Protein AF-A0A800A914-F1 (afdb_monomer)

Foldseek 3Di:
DQPQQDQDPVRDGCVVCVQVVLVVVLVVQQVVQCVVPVPDGADAGAGHDVVCLVRDDYEQPAFDQALVSLLVSLLSVQVVLVSLRAAYAYAQRGADDDRHALLSSLLSLLVRLLGLHHHHYYPDDRQQPVNPPVSNVLSVVSNQVSQFQVLVSLLSVVCCVVPSRHQWHQPCVQCVVDPVSVPDRQWTDRPNWKIWGGQSDPQQKDKDADAAAWKAFPPPRDIDGDRDIDIDRDDSSDTGMITGPPDKRWTWHGDPDQPDADPPDDDDDDPPDPDPPDDDDDDDDDDDLVVDPSSVPSDPSVRTDIDIPPSDPDDDD

Nearest PDB structures (foldseek):
  8t7z-assembly1_D  TM=9.769E-01  e=1.376E-26  Klebsiella aerogenes KCTC 2190
  8t7z-assembly1_B  TM=9.777E-01  e=1.960E-26  Klebsiella aerogenes KCTC 2190
  8t7z-assembly1_E  TM=9.568E-01  e=9.110E-27  Klebsiella aerogenes KCTC 2190
  8t7z-assembly1_F  TM=9.671E-01  e=2.962E-26  Klebsiella aerogenes KCTC 2190
  2f2h-assembly1_B  TM=9.622E-01  e=1.742E-26  Escherichia coli

Secondary structure (DSSP, 8-st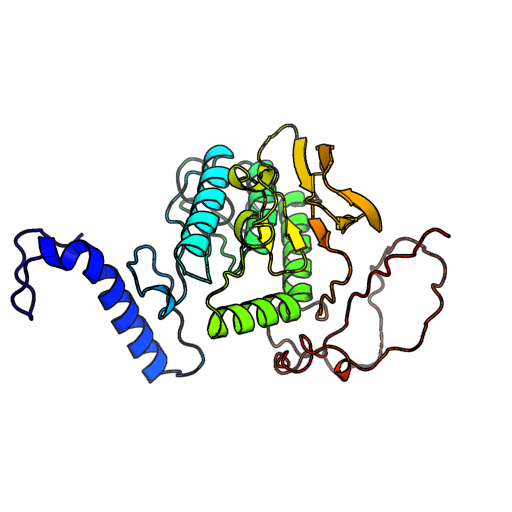ate):
---TT-B-TTS-BHHHHTTTHHHHHHHHHHHHHHHH-TTT----BS---TTGGGS--EE----BSSHHHHHHHHHHHHHHHHTT---EE-BTT-SBSSPPPHHHHHHHHHHHHTSSS-B---SS---GGGG-HHHHHHHHHHHHHHHHTHHHHHHHHHHHHHH---SEE-HHHH-TT-SGGGG--S-EEETTTEEE-----TT-EEEEEEEEEEEEETTT--EEEEEEEEEEE--TT---EEEETT--EEEPPP-SSTT-PPP-------S-----------------GGG-TTTTT-PPPTT-PPEEE----PPP-

Sequence (317 aa):
SLPQDAVLFNGRSGKEMHNIYPLLYNKTVFEACQEFDADNAVVWGRSGYAGSQRYPLNWSGDPHSTPQDMACVLRGGLSYGLSGVPFWSHDIGGFHGDRPSPWLYIRWAQFGLLSSHSRAHGCQPREPWEYGREAEEIFKKFTRLRYRLLPYLWTCAKEACTTGLPVLRAMVLEFQHDPVVRNIDLQYMLGPALLIAPVFDESNRVQVYLPQGQWLDFWTDELLIGPVWVEQKVPLDRLPIYIRQNSVIPTGPEMNFVGETALAGPGKRSPLDPGPRGRPGVSGPVRSLDDYSFCRHAPAIPGVAPTVILKRFRKGG

Mean predicted aligned error: 8.94 Å

Radius of gyration: 21.3 Å; Cα contacts (8 Å, |Δi|>4): 537; chains: 1; bounding box: 52×45×68 Å

Solvent-accessible surface area (backbone atoms only — not comparable to full-atom values): 18111 Å² total; per-residue (Å²): 135,65,56,54,84,40,72,46,97,85,71,44,39,18,61,79,36,48,59,52,45,39,32,51,51,45,45,53,54,28,53,57,37,28,75,78,38,71,89,73,50,65,45,80,37,68,60,60,37,96,72,34,58,80,45,46,31,35,39,71,60,80,39,44,37,43,53,68,39,53,49,49,47,46,41,48,48,32,52,40,18,76,70,52,27,33,55,43,29,45,41,26,31,25,27,36,81,65,77,43,51,46,68,50,32,42,40,32,37,58,43,26,46,66,42,71,39,65,47,60,42,46,82,48,94,45,59,50,71,79,46,38,72,68,30,29,52,44,48,49,53,42,47,42,50,36,46,18,33,41,55,36,54,50,42,30,49,53,47,18,76,75,71,41,47,27,28,46,28,38,38,41,78,82,38,72,88,44,78,73,34,73,79,47,56,67,43,32,24,48,40,95,38,34,41,40,37,62,59,63,42,94,88,31,43,43,77,45,79,40,63,76,47,47,32,29,36,70,87,76,67,47,80,42,71,32,68,41,80,48,75,48,76,51,58,90,86,58,69,60,38,32,36,39,66,94,50,80,45,39,21,40,65,84,59,95,52,93,71,64,65,76,75,93,66,82,92,70,82,72,93,85,72,87,69,80,95,69,78,90,74,81,85,69,86,82,72,65,65,77,82,36,82,80,52,70,69,54,74,68,57,78,82,50,75,75,44,69,55,73,80,75,84,72,75,84,128

pLDDT: mean 85.47, std 23.1, range [25.0, 98.88]

Structure (mmCIF, N/CA/C/O backbone):
data_AF-A0A800A914-F1
#
_entry.id   AF-A0A800A914-F1
#
loop_
_atom_site.group_PDB
_atom_site.id
_atom_site.type_symbol
_atom_site.label_atom_id
_atom_site.label_alt_id
_atom_site.label_comp_id
_atom_site.label_asym_id
_atom_site.label_entity_id
_atom_site.label_seq_id
_atom_site.pdbx_PDB_ins_code
_atom_site.Cartn_x
_atom_site.Cartn_y
_atom_site.Cartn_z
_atom_site.occupancy
_atom_site.B_iso_or_equiv
_atom_site.auth_seq_id
_atom_site.auth_comp_id
_atom_site.auth_asym_id
_atom_site.auth_atom_id
_atom_site.pdbx_PDB_model_num
ATOM 1 N N . SER A 1 1 ? 16.907 5.487 -19.420 1.00 69.88 1 SER A N 1
ATOM 2 C CA . SER A 1 1 ? 15.943 5.674 -20.524 1.00 69.88 1 SER A CA 1
ATOM 3 C C . SER A 1 1 ? 16.531 5.059 -21.781 1.00 69.88 1 SER A C 1
ATOM 5 O O . SER A 1 1 ? 17.748 5.033 -21.906 1.00 69.88 1 SER A O 1
ATOM 7 N N . LEU A 1 2 ? 15.694 4.521 -22.671 1.00 89.44 2 LEU A N 1
ATOM 8 C CA . LEU A 1 2 ? 16.134 3.975 -23.958 1.00 89.44 2 LEU A CA 1
ATOM 9 C C . LEU A 1 2 ? 16.160 5.114 -24.999 1.00 89.44 2 LEU A C 1
ATOM 11 O O . LEU A 1 2 ? 15.105 5.733 -25.182 1.00 89.44 2 LEU A O 1
ATOM 15 N N . PRO A 1 3 ? 17.308 5.439 -25.630 1.00 95.12 3 PRO A N 1
ATOM 16 C CA . PRO A 1 3 ? 17.373 6.459 -26.681 1.00 95.12 3 PRO A CA 1
ATOM 17 C C . PRO A 1 3 ? 16.430 6.112 -27.833 1.00 95.12 3 PRO A C 1
ATOM 19 O O . PRO A 1 3 ? 16.335 4.948 -28.213 1.00 95.12 3 PRO A O 1
ATOM 22 N N . GLN A 1 4 ? 15.700 7.091 -28.369 1.00 94.62 4 GLN A N 1
ATOM 23 C CA . GLN A 1 4 ? 14.625 6.818 -29.335 1.00 94.62 4 GLN A CA 1
ATOM 24 C C . GLN A 1 4 ? 15.142 6.249 -30.665 1.00 94.62 4 GLN A C 1
ATOM 26 O O . GLN A 1 4 ? 14.461 5.436 -31.289 1.00 94.62 4 GLN A O 1
ATOM 31 N N . ASP A 1 5 ? 16.336 6.672 -31.060 1.00 96.06 5 ASP A N 1
ATOM 32 C CA . ASP A 1 5 ? 17.069 6.330 -32.278 1.00 96.06 5 ASP A CA 1
ATOM 33 C C . ASP A 1 5 ? 17.972 5.096 -32.126 1.00 96.06 5 ASP A C 1
ATOM 35 O O . ASP A 1 5 ? 18.583 4.658 -33.100 1.00 96.06 5 ASP A O 1
ATOM 39 N N . ALA A 1 6 ? 18.035 4.495 -30.932 1.00 95.75 6 ALA A N 1
ATOM 40 C CA . ALA A 1 6 ? 18.750 3.241 -30.738 1.00 95.75 6 ALA A CA 1
ATOM 41 C C . ALA A 1 6 ? 18.143 2.137 -31.614 1.00 95.75 6 ALA A C 1
ATOM 43 O O . ALA A 1 6 ? 16.922 2.008 -31.696 1.00 95.75 6 ALA A O 1
ATOM 44 N N . VAL A 1 7 ? 18.990 1.298 -32.207 1.00 96.50 7 VAL A N 1
ATOM 45 C CA . VAL A 1 7 ? 18.572 0.077 -32.907 1.00 96.50 7 VAL A CA 1
ATOM 46 C C . VAL A 1 7 ? 18.922 -1.108 -32.016 1.00 96.50 7 VAL A C 1
ATOM 48 O O . VAL A 1 7 ? 20.091 -1.340 -31.711 1.00 96.50 7 VAL A O 1
ATOM 51 N N . LEU A 1 8 ? 17.903 -1.826 -31.542 1.00 95.50 8 LEU A N 1
ATOM 52 C CA . LEU A 1 8 ? 18.082 -2.980 -30.663 1.00 95.50 8 LEU A CA 1
ATOM 53 C C . LEU A 1 8 ? 18.425 -4.228 -31.488 1.00 95.50 8 LEU A C 1
ATOM 55 O O . LEU A 1 8 ? 18.248 -4.256 -32.703 1.00 95.50 8 LEU A O 1
ATOM 59 N N . PHE A 1 9 ? 18.874 -5.295 -30.821 1.00 96.00 9 PHE A N 1
ATOM 60 C CA . PHE A 1 9 ? 19.280 -6.551 -31.469 1.00 96.00 9 PHE A CA 1
ATOM 61 C C . PHE A 1 9 ? 18.214 -7.148 -32.410 1.00 96.00 9 PHE A C 1
ATOM 63 O O . PHE A 1 9 ? 18.543 -7.756 -33.421 1.00 96.00 9 PHE A O 1
ATOM 70 N N . ASN A 1 10 ? 16.929 -6.946 -32.113 1.00 95.31 10 ASN A N 1
ATOM 71 C CA . ASN A 1 10 ? 15.811 -7.397 -32.947 1.00 95.31 10 ASN A CA 1
ATOM 72 C C . ASN A 1 10 ? 15.479 -6.452 -34.122 1.00 95.31 10 ASN A C 1
ATOM 74 O O . ASN A 1 10 ? 14.425 -6.600 -34.736 1.00 95.31 10 ASN A O 1
ATOM 78 N N . GLY A 1 11 ? 16.321 -5.451 -34.393 1.00 96.88 11 GLY A N 1
ATOM 79 C CA . GLY A 1 11 ? 16.142 -4.466 -35.461 1.00 96.88 11 GLY A CA 1
ATOM 80 C C . GLY A 1 11 ? 15.117 -3.370 -35.160 1.00 96.88 11 GLY A C 1
ATOM 81 O O . GLY A 1 11 ? 14.918 -2.491 -35.994 1.00 96.88 11 GLY A O 1
ATOM 82 N N . ARG A 1 12 ? 14.463 -3.392 -33.990 1.00 96.81 12 ARG A N 1
ATOM 83 C CA . ARG A 1 12 ? 13.462 -2.384 -33.611 1.00 96.81 12 ARG A CA 1
ATOM 84 C C . ARG A 1 12 ? 14.109 -1.145 -33.012 1.00 96.81 12 ARG A C 1
ATOM 86 O O . ARG A 1 12 ? 15.146 -1.224 -32.350 1.00 96.81 12 ARG A O 1
ATOM 93 N N . SER A 1 13 ? 13.452 -0.007 -33.207 1.00 97.00 13 SER A N 1
ATOM 94 C CA . SER A 1 13 ? 13.897 1.269 -32.653 1.00 97.00 13 SER A CA 1
ATOM 95 C C . SER A 1 13 ? 13.677 1.344 -31.139 1.00 97.00 13 SER A C 1
ATOM 97 O O . SER A 1 13 ? 12.774 0.713 -30.575 1.00 97.00 13 SER A O 1
ATOM 99 N N . GLY A 1 14 ? 14.448 2.190 -30.461 1.00 96.31 14 GLY A N 1
ATOM 100 C CA . GLY A 1 14 ? 14.238 2.474 -29.048 1.00 96.31 14 GLY A CA 1
ATOM 101 C C . GLY A 1 14 ? 12.888 3.136 -28.773 1.00 96.31 14 GLY A C 1
ATOM 102 O O . GLY A 1 14 ? 12.302 2.898 -27.720 1.00 96.31 14 GLY A O 1
ATOM 103 N N . LYS A 1 15 ? 12.326 3.882 -29.735 1.00 96.19 15 LYS A N 1
ATOM 104 C CA . LYS A 1 15 ? 10.959 4.420 -29.644 1.00 96.19 15 LYS A CA 1
ATOM 105 C C . LYS A 1 15 ? 9.903 3.314 -29.551 1.00 96.19 15 LYS A C 1
ATOM 107 O O . LYS A 1 15 ? 9.020 3.389 -28.702 1.00 96.19 15 LYS A O 1
ATOM 112 N N . GLU A 1 16 ? 9.996 2.285 -30.390 1.00 95.44 16 GLU A N 1
ATOM 113 C CA . GLU A 1 16 ? 9.073 1.140 -30.364 1.00 95.44 16 GLU A CA 1
ATOM 114 C C . GLU A 1 16 ? 9.234 0.287 -29.106 1.00 95.44 16 GLU A C 1
ATOM 116 O O . GLU A 1 16 ? 8.262 -0.256 -28.580 1.00 95.44 16 GLU A O 1
ATOM 121 N N . MET A 1 17 ? 10.472 0.157 -28.634 1.00 96.75 17 MET A N 1
ATOM 122 C CA . MET A 1 17 ? 10.810 -0.714 -27.516 1.00 96.75 17 MET A CA 1
ATOM 123 C C . MET A 1 17 ? 10.747 -0.002 -26.163 1.00 96.75 17 MET A C 1
ATOM 125 O O . MET A 1 17 ? 10.858 -0.678 -25.147 1.00 96.75 17 MET A O 1
ATOM 129 N N . HIS A 1 18 ? 10.518 1.316 -26.120 1.00 96.00 18 HIS A N 1
ATOM 130 C CA . HIS A 1 18 ? 10.607 2.137 -24.906 1.00 96.00 18 HIS A CA 1
ATOM 131 C C . HIS A 1 18 ? 9.838 1.543 -23.719 1.00 96.00 18 H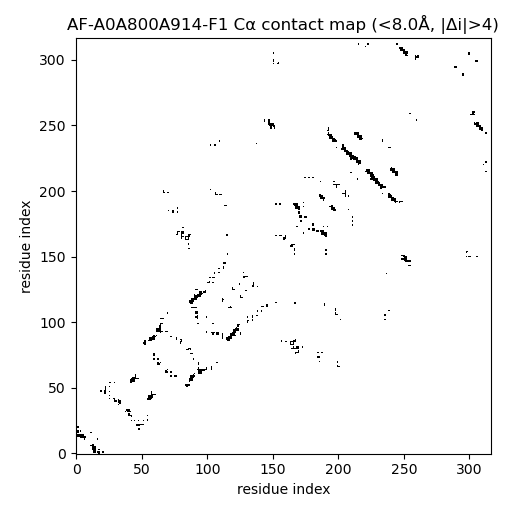IS A C 1
ATOM 133 O O . HIS A 1 18 ? 10.415 1.317 -22.658 1.00 96.00 18 HIS A O 1
ATOM 139 N N . ASN A 1 19 ? 8.554 1.231 -23.920 1.00 95.12 19 ASN A N 1
ATOM 140 C CA . ASN A 1 19 ? 7.699 0.674 -22.871 1.00 95.12 19 ASN A CA 1
ATOM 141 C C . ASN A 1 19 ? 7.882 -0.839 -22.683 1.00 95.12 19 ASN A C 1
ATOM 143 O O . ASN A 1 19 ? 7.612 -1.352 -21.606 1.00 95.12 19 ASN A O 1
ATOM 147 N N . ILE A 1 20 ? 8.370 -1.566 -23.692 1.00 95.50 20 ILE A N 1
ATOM 148 C CA . ILE A 1 20 ? 8.619 -3.015 -23.597 1.00 95.50 20 ILE A CA 1
ATOM 149 C C . ILE A 1 20 ? 9.935 -3.298 -22.859 1.00 95.50 20 ILE A C 1
ATOM 151 O O . ILE A 1 20 ? 10.073 -4.317 -22.185 1.00 95.50 20 ILE A O 1
ATOM 155 N N . TYR A 1 21 ? 10.903 -2.390 -22.951 1.00 96.00 21 TYR A N 1
ATOM 156 C CA . TYR A 1 21 ? 12.218 -2.516 -22.338 1.00 96.00 21 TYR A CA 1
ATOM 157 C C . TYR A 1 21 ? 12.176 -2.857 -20.839 1.00 96.00 21 TYR A C 1
ATOM 159 O O . TYR A 1 21 ? 12.817 -3.837 -20.460 1.00 96.00 21 TYR A O 1
ATOM 167 N N . PRO A 1 22 ? 11.422 -2.148 -19.970 1.00 95.62 22 PRO A N 1
ATOM 168 C CA . PRO A 1 22 ? 11.354 -2.507 -18.554 1.00 95.62 22 PRO A CA 1
ATOM 169 C C . PRO A 1 22 ? 10.764 -3.902 -18.312 1.00 95.62 22 PRO A C 1
ATOM 171 O O . PRO A 1 22 ? 11.185 -4.577 -17.376 1.00 95.62 22 PRO A O 1
ATOM 174 N N . LEU A 1 23 ? 9.830 -4.373 -19.145 1.00 96.19 23 LEU A N 1
ATOM 175 C CA . LEU A 1 23 ? 9.315 -5.740 -19.046 1.00 96.19 23 LEU A CA 1
ATOM 176 C C . LEU A 1 23 ? 10.411 -6.767 -19.347 1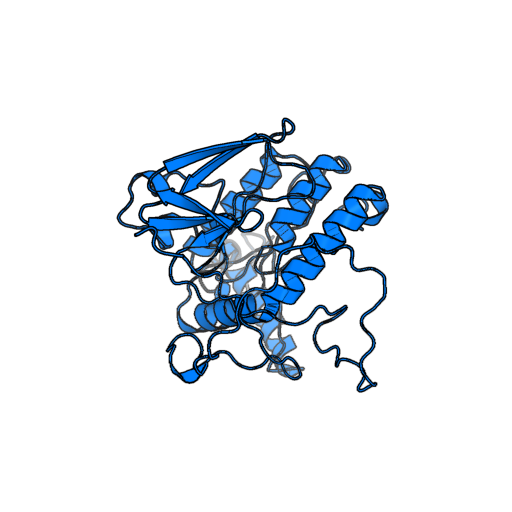.00 96.19 23 LEU A C 1
ATOM 178 O O . LEU A 1 23 ? 10.577 -7.713 -18.583 1.00 96.19 23 LEU A O 1
ATOM 182 N N . LEU A 1 24 ? 11.160 -6.569 -20.436 1.00 96.75 24 LEU A N 1
ATOM 183 C CA . LEU A 1 24 ? 12.253 -7.466 -20.818 1.00 96.75 24 LEU A CA 1
ATOM 184 C C . LEU A 1 24 ? 13.379 -7.452 -19.786 1.00 96.75 24 LEU A C 1
ATOM 186 O O . LEU A 1 24 ? 13.880 -8.508 -19.427 1.00 96.75 24 LEU A O 1
ATOM 190 N N . TYR A 1 25 ? 13.721 -6.277 -19.261 1.00 96.38 25 TYR A N 1
ATOM 191 C CA . TYR A 1 25 ? 14.708 -6.139 -18.198 1.00 96.38 25 TYR A CA 1
ATOM 192 C C . TYR A 1 25 ? 14.313 -6.933 -16.947 1.00 96.38 25 TYR A C 1
ATOM 194 O O . TYR A 1 25 ? 15.090 -7.764 -16.482 1.00 96.38 25 TYR A O 1
ATOM 202 N N . ASN A 1 26 ? 13.091 -6.735 -16.434 1.00 97.19 26 ASN A N 1
ATOM 203 C CA . ASN A 1 26 ? 12.624 -7.475 -15.259 1.00 97.19 26 ASN A CA 1
ATOM 204 C C . ASN A 1 26 ? 12.522 -8.981 -15.539 1.00 97.19 26 ASN A C 1
ATOM 206 O O . ASN A 1 26 ? 12.891 -9.763 -14.673 1.00 97.19 26 ASN A O 1
ATOM 210 N N . LYS A 1 27 ? 12.090 -9.388 -16.742 1.00 97.38 27 LYS A N 1
ATOM 211 C CA . LYS A 1 27 ? 12.083 -10.796 -17.169 1.00 97.38 27 LYS A CA 1
ATOM 212 C C . LYS A 1 27 ? 13.480 -11.405 -17.087 1.00 97.38 27 LYS A C 1
ATOM 214 O O . LYS A 1 27 ? 13.640 -12.436 -16.454 1.00 97.38 27 LYS A O 1
ATOM 219 N N . THR A 1 28 ? 14.483 -10.762 -17.687 1.00 97.12 28 THR A N 1
ATOM 220 C CA . THR A 1 28 ? 15.864 -11.263 -17.695 1.00 97.12 28 THR A CA 1
ATOM 221 C C . THR A 1 28 ? 16.425 -11.409 -16.285 1.00 97.12 28 THR A C 1
ATOM 223 O O . THR A 1 28 ? 17.012 -12.440 -15.975 1.00 97.12 28 THR A O 1
ATOM 226 N N . VAL A 1 29 ? 16.230 -10.410 -15.418 1.00 96.88 29 VAL A N 1
ATOM 227 C CA . VAL A 1 29 ? 16.714 -10.487 -14.030 1.00 96.88 29 VAL A CA 1
ATOM 228 C C . VAL A 1 29 ? 15.968 -11.573 -13.252 1.00 96.88 29 VAL A C 1
ATOM 230 O O . VAL A 1 29 ? 16.597 -12.355 -12.550 1.00 96.88 29 VAL A O 1
ATOM 233 N N . PHE A 1 30 ? 14.645 -11.654 -13.402 1.00 97.19 30 PHE A N 1
ATOM 234 C CA . PHE A 1 30 ? 13.830 -12.655 -12.720 1.00 97.19 30 PHE A CA 1
ATOM 235 C C . PHE A 1 30 ? 14.202 -14.082 -13.140 1.00 97.19 30 PHE A C 1
ATOM 237 O O . PHE A 1 30 ? 14.402 -14.930 -12.279 1.00 97.19 30 PHE A O 1
ATOM 244 N N . GLU A 1 31 ? 14.351 -14.341 -14.442 1.00 97.12 31 GLU A N 1
ATOM 245 C CA . GLU A 1 31 ? 14.753 -15.652 -14.970 1.00 97.12 31 GLU A CA 1
ATOM 246 C C . GLU A 1 31 ? 16.164 -16.036 -14.497 1.00 97.12 31 GLU A C 1
ATOM 248 O O . GLU A 1 31 ? 16.367 -17.164 -14.063 1.00 97.12 31 GLU A O 1
ATOM 253 N N . ALA A 1 32 ? 17.108 -15.088 -14.454 1.00 96.50 32 ALA A N 1
ATOM 254 C CA . ALA A 1 32 ? 18.434 -15.328 -13.880 1.00 96.50 32 ALA A CA 1
ATOM 255 C C . ALA A 1 32 ? 18.378 -15.664 -12.375 1.00 96.50 32 ALA A C 1
ATOM 257 O O . ALA A 1 32 ? 19.126 -16.517 -11.902 1.00 96.50 32 ALA A O 1
ATOM 258 N N . CYS A 1 33 ? 17.480 -15.033 -11.610 1.00 96.06 33 CYS A N 1
ATOM 259 C CA . CYS A 1 33 ? 17.229 -15.424 -10.221 1.00 96.06 33 CYS A CA 1
ATOM 260 C C . CYS A 1 33 ? 16.626 -16.834 -10.124 1.00 96.06 33 CYS A C 1
ATOM 262 O O . CYS A 1 33 ? 17.032 -17.591 -9.247 1.00 96.06 33 CYS A O 1
ATOM 264 N N . GLN A 1 34 ? 15.711 -17.207 -11.027 1.00 95.69 34 GLN A N 1
ATOM 265 C CA . GLN A 1 34 ? 15.112 -18.548 -11.059 1.00 95.69 34 GLN A CA 1
ATOM 266 C C . GLN A 1 34 ? 16.115 -19.649 -11.412 1.00 95.69 34 GLN A C 1
ATOM 268 O O . GLN A 1 34 ? 15.980 -20.768 -10.926 1.00 95.69 34 GLN A O 1
ATOM 273 N N . GLU A 1 35 ? 17.124 -19.355 -12.233 1.00 96.38 35 GLU A N 1
ATOM 274 C CA . GLU A 1 35 ? 18.208 -20.303 -12.517 1.00 96.38 35 GLU A CA 1
ATOM 275 C C . GLU A 1 35 ? 19.024 -20.647 -11.258 1.00 96.38 35 GLU A C 1
ATOM 277 O O . GLU A 1 35 ? 19.539 -21.759 -11.148 1.00 96.38 35 GLU A O 1
ATOM 282 N N . PHE A 1 36 ? 19.125 -19.717 -10.301 1.00 94.69 36 PHE A N 1
ATOM 283 C CA . PHE A 1 36 ? 19.796 -19.939 -9.019 1.00 94.69 36 PHE A CA 1
ATOM 284 C C . PHE A 1 36 ? 18.866 -20.554 -7.961 1.00 94.69 36 PHE A C 1
ATOM 286 O O . PHE A 1 36 ? 19.255 -21.497 -7.273 1.00 94.69 36 PHE A O 1
ATOM 293 N N . ASP A 1 37 ? 17.646 -20.029 -7.832 1.00 93.88 37 ASP A N 1
ATOM 294 C CA . ASP A 1 37 ? 16.613 -20.512 -6.915 1.00 93.88 37 ASP A CA 1
ATOM 295 C C . ASP A 1 37 ? 15.228 -20.383 -7.570 1.00 93.88 37 ASP A C 1
ATOM 297 O O . ASP A 1 37 ? 14.611 -19.312 -7.596 1.00 93.88 37 ASP A O 1
ATOM 301 N N . ALA A 1 38 ? 14.751 -21.502 -8.122 1.00 88.62 38 ALA A N 1
ATOM 302 C CA . ALA A 1 38 ? 13.545 -21.559 -8.944 1.00 88.62 38 ALA A CA 1
ATOM 303 C C . ALA A 1 38 ? 12.274 -21.101 -8.211 1.00 88.62 38 ALA A C 1
ATOM 305 O O . ALA A 1 38 ? 11.369 -20.552 -8.848 1.00 88.62 38 ALA A O 1
ATOM 306 N N . ASP A 1 39 ? 12.219 -21.298 -6.890 1.00 87.44 39 ASP A N 1
ATOM 307 C CA . ASP A 1 39 ? 11.016 -21.085 -6.083 1.00 87.44 39 ASP A CA 1
ATOM 308 C C . ASP A 1 39 ? 10.992 -19.718 -5.380 1.00 87.44 39 ASP A C 1
ATOM 310 O O . ASP A 1 39 ? 9.923 -19.269 -4.960 1.00 87.44 39 ASP A O 1
ATOM 314 N N . ASN A 1 40 ? 12.139 -19.034 -5.266 1.00 87.31 40 ASN A N 1
ATOM 315 C CA . ASN A 1 40 ? 12.271 -17.803 -4.472 1.00 87.31 40 ASN A CA 1
ATOM 316 C C . ASN A 1 40 ? 12.707 -16.569 -5.277 1.00 87.31 40 ASN A C 1
ATOM 318 O O . ASN A 1 40 ? 13.090 -15.548 -4.698 1.00 87.31 40 ASN A O 1
ATOM 322 N N . ALA A 1 41 ? 12.638 -16.627 -6.608 1.00 93.69 41 ALA A N 1
ATOM 323 C CA . ALA A 1 41 ? 12.958 -15.481 -7.448 1.00 93.69 41 ALA A CA 1
ATOM 324 C C . ALA A 1 41 ? 12.021 -14.294 -7.179 1.00 93.69 41 ALA A C 1
ATOM 326 O O . ALA A 1 41 ? 10.793 -14.412 -7.173 1.00 93.69 41 ALA A O 1
ATOM 327 N N . VAL A 1 42 ? 12.618 -13.118 -6.998 1.00 93.69 42 VAL A N 1
ATOM 328 C CA . VAL A 1 42 ? 11.904 -11.855 -6.828 1.00 93.69 42 VAL A CA 1
ATOM 329 C C . VAL A 1 42 ? 12.731 -10.726 -7.429 1.00 93.69 42 VAL A C 1
ATOM 331 O O . VAL A 1 42 ? 13.954 -10.690 -7.298 1.00 93.69 42 VAL A O 1
ATOM 334 N N . VAL A 1 43 ? 12.064 -9.779 -8.077 1.00 95.25 43 VAL A N 1
ATOM 335 C CA . VAL A 1 43 ? 12.659 -8.495 -8.473 1.00 95.25 43 VAL A CA 1
ATOM 336 C C . VAL A 1 43 ? 12.058 -7.361 -7.648 1.00 95.25 43 VAL A C 1
ATOM 338 O O . VAL A 1 43 ? 11.094 -7.555 -6.919 1.00 95.25 43 VAL A O 1
ATOM 341 N N . TRP A 1 44 ? 12.609 -6.154 -7.738 1.00 95.06 44 TRP A N 1
ATOM 342 C CA . TRP A 1 44 ? 12.005 -4.963 -7.129 1.00 95.06 44 TRP A CA 1
ATOM 343 C C . TRP A 1 44 ? 11.960 -3.828 -8.159 1.00 95.06 44 TRP A C 1
ATOM 345 O O . TRP A 1 44 ? 12.674 -2.831 -8.074 1.00 95.06 44 TRP A O 1
ATOM 355 N N . GLY A 1 45 ? 11.163 -4.032 -9.208 1.00 94.44 45 GLY A N 1
ATOM 356 C CA . GLY A 1 45 ? 11.140 -3.203 -10.409 1.00 94.44 45 GLY A CA 1
ATOM 357 C C . GLY A 1 45 ? 10.365 -1.894 -10.238 1.00 94.44 45 GLY A C 1
ATOM 358 O O . GLY A 1 45 ? 9.199 -1.887 -9.845 1.00 94.44 45 GLY A O 1
ATOM 359 N N . ARG A 1 46 ? 10.976 -0.766 -10.618 1.00 95.38 46 ARG A N 1
ATOM 360 C CA . ARG A 1 46 ? 10.304 0.551 -10.629 1.00 95.38 46 ARG A CA 1
ATOM 361 C C . ARG A 1 46 ? 9.403 0.765 -11.848 1.00 95.38 46 ARG A C 1
ATOM 363 O O . ARG A 1 46 ? 8.365 1.400 -11.751 1.00 95.38 46 ARG A O 1
ATOM 370 N N . SER A 1 47 ? 9.822 0.272 -13.010 1.00 94.75 47 SER A N 1
ATOM 371 C CA . SER A 1 47 ? 9.113 0.443 -14.283 1.00 94.75 47 SER A CA 1
ATOM 372 C C . SER A 1 47 ? 8.576 -0.900 -14.774 1.00 94.75 47 SER A C 1
ATOM 374 O O . SER A 1 47 ? 9.136 -1.948 -14.442 1.00 94.75 47 SER A O 1
ATOM 376 N N . GLY A 1 48 ? 7.506 -0.872 -15.566 1.00 93.62 48 GLY A N 1
ATOM 377 C CA . GLY A 1 48 ? 6.827 -2.067 -16.055 1.00 93.62 48 GLY A CA 1
ATOM 378 C C . GLY A 1 48 ? 5.966 -1.803 -17.288 1.00 93.62 48 GLY A C 1
ATOM 379 O O . GLY A 1 48 ? 5.860 -0.673 -17.764 1.00 93.62 48 GLY A O 1
ATOM 380 N N . TYR A 1 49 ? 5.361 -2.871 -17.802 1.00 95.88 49 TYR A N 1
ATOM 381 C CA . TYR A 1 49 ? 4.425 -2.869 -18.925 1.00 95.88 49 TYR A CA 1
ATOM 382 C C . TYR A 1 49 ? 3.382 -3.975 -18.741 1.00 95.88 49 TYR A C 1
ATOM 384 O O . TYR A 1 49 ? 3.460 -4.764 -17.798 1.00 95.88 49 TYR A O 1
ATOM 392 N N . ALA A 1 50 ? 2.423 -4.082 -19.661 1.00 95.88 50 ALA A N 1
ATOM 393 C CA . ALA A 1 50 ? 1.513 -5.221 -19.688 1.00 95.88 50 ALA A CA 1
ATOM 394 C C . ALA A 1 50 ? 2.310 -6.542 -19.696 1.00 95.88 50 ALA A C 1
ATOM 396 O O . ALA A 1 50 ? 3.176 -6.756 -20.546 1.00 95.88 50 ALA A O 1
ATOM 397 N N . GLY A 1 51 ? 2.033 -7.419 -18.730 1.00 95.50 51 GLY A N 1
ATOM 398 C CA . GLY A 1 51 ? 2.777 -8.661 -18.518 1.00 95.50 51 GLY A CA 1
ATOM 399 C C . GLY A 1 51 ? 3.814 -8.606 -17.392 1.00 95.50 51 GLY A C 1
ATOM 400 O O . GLY A 1 51 ? 4.380 -9.657 -17.084 1.00 95.50 51 GLY A O 1
ATOM 401 N N . SER A 1 52 ? 4.055 -7.440 -16.774 1.00 95.12 52 SER A N 1
ATOM 402 C CA . SER A 1 52 ? 4.969 -7.282 -15.630 1.00 95.12 52 SER A CA 1
ATOM 403 C C . SER A 1 52 ? 4.531 -8.059 -14.392 1.00 95.12 52 SER A C 1
ATOM 405 O O . SER A 1 52 ? 5.383 -8.447 -13.603 1.00 95.12 52 SER A O 1
ATOM 407 N N . GLN A 1 53 ? 3.243 -8.383 -14.252 1.00 94.94 53 GLN A N 1
ATOM 408 C CA . GLN A 1 53 ? 2.730 -9.198 -13.149 1.00 94.94 53 GLN A CA 1
ATOM 409 C C . GLN A 1 53 ? 3.351 -10.601 -13.058 1.00 94.94 53 GLN A C 1
ATOM 411 O O . GLN A 1 53 ? 3.265 -11.234 -12.013 1.00 94.94 53 GLN A O 1
ATOM 416 N N . ARG A 1 54 ? 3.976 -11.084 -14.142 1.00 94.94 54 ARG A N 1
ATOM 417 C CA . ARG A 1 54 ? 4.702 -12.365 -14.182 1.00 94.94 54 ARG A CA 1
ATOM 418 C C . ARG A 1 54 ? 6.064 -12.310 -13.486 1.00 94.94 54 ARG A C 1
ATOM 420 O O . ARG A 1 54 ? 6.631 -13.359 -13.218 1.00 94.94 54 ARG A O 1
ATOM 427 N N . TYR A 1 55 ? 6.573 -11.108 -13.222 1.00 95.81 55 TYR A N 1
ATOM 428 C CA . TYR A 1 55 ? 7.901 -10.864 -12.660 1.00 95.81 55 TYR A CA 1
ATOM 429 C C . TYR A 1 55 ? 7.772 -9.941 -11.437 1.00 95.81 55 TYR A C 1
ATOM 431 O O . TYR A 1 55 ? 8.187 -8.781 -11.493 1.00 95.81 55 TYR A O 1
ATOM 439 N N . PRO A 1 56 ? 7.116 -10.396 -10.352 1.00 94.38 56 PRO A N 1
ATOM 440 C CA . PRO A 1 56 ? 6.987 -9.600 -9.141 1.00 94.38 56 PRO A CA 1
ATOM 441 C C . PRO A 1 56 ? 8.359 -9.396 -8.491 1.00 94.38 56 PRO A C 1
ATOM 443 O O . PRO A 1 56 ? 9.244 -10.243 -8.575 1.00 94.38 56 PRO A O 1
ATOM 446 N N . LEU A 1 57 ? 8.595 -8.284 -7.814 1.00 94.69 57 LEU A N 1
ATOM 447 C CA . LEU A 1 57 ? 7.676 -7.266 -7.313 1.00 94.69 57 LEU A CA 1
ATOM 448 C C . LEU A 1 57 ? 7.875 -5.906 -8.006 1.00 94.69 57 LEU A C 1
ATOM 450 O O . LEU A 1 57 ? 8.959 -5.598 -8.498 1.00 94.69 57 LEU A O 1
ATOM 454 N N . ASN A 1 58 ? 6.849 -5.047 -7.966 1.00 95.00 58 ASN A N 1
ATOM 455 C CA . ASN A 1 58 ? 6.969 -3.630 -8.312 1.00 95.00 58 ASN A CA 1
ATOM 456 C C . ASN A 1 58 ? 6.762 -2.694 -7.117 1.00 95.00 58 ASN A C 1
ATOM 458 O O . ASN A 1 58 ? 6.130 -3.031 -6.110 1.00 95.00 58 ASN A O 1
ATOM 462 N N . TRP A 1 59 ? 7.284 -1.482 -7.266 1.00 96.56 59 TRP A N 1
ATOM 463 C CA . TRP A 1 59 ? 7.292 -0.457 -6.233 1.00 96.56 59 TRP A CA 1
ATOM 464 C C . TRP A 1 59 ? 6.846 0.909 -6.760 1.00 96.56 59 TRP A C 1
ATOM 466 O O . TRP A 1 59 ? 7.010 1.198 -7.942 1.00 96.56 59 TRP A O 1
ATOM 476 N N . SER A 1 60 ? 6.298 1.742 -5.873 1.00 96.31 60 SER A N 1
ATOM 477 C CA . SER A 1 60 ? 5.641 3.021 -6.172 1.00 96.31 60 SER A CA 1
ATOM 478 C C . SER A 1 60 ? 6.482 4.098 -6.866 1.00 96.31 60 SER A C 1
ATOM 480 O O . SER A 1 60 ? 5.912 5.101 -7.287 1.00 96.31 60 SER A O 1
ATOM 482 N N . GLY A 1 61 ? 7.800 3.944 -6.981 1.00 96.00 61 GLY A N 1
ATOM 483 C CA . GLY A 1 61 ? 8.669 5.062 -7.352 1.00 96.00 61 GLY A CA 1
ATOM 484 C C . GLY A 1 61 ? 8.944 5.962 -6.151 1.00 96.00 61 GLY A C 1
ATOM 485 O O . GLY A 1 61 ? 8.626 5.583 -5.029 1.00 96.00 61 GLY A O 1
ATOM 486 N N . ASP A 1 62 ? 9.517 7.134 -6.409 1.00 97.19 62 ASP A N 1
ATOM 487 C CA . ASP A 1 62 ? 10.190 7.998 -5.436 1.00 97.19 62 ASP A CA 1
ATOM 488 C C . ASP A 1 62 ? 9.292 9.162 -4.916 1.00 97.19 62 ASP A C 1
ATOM 490 O O . ASP A 1 62 ? 9.496 10.307 -5.327 1.00 97.19 62 ASP A O 1
ATOM 494 N N . PRO A 1 63 ? 8.280 8.944 -4.047 1.00 97.25 63 PRO A N 1
ATOM 495 C CA . PRO A 1 63 ? 7.402 10.016 -3.571 1.00 97.25 63 PRO A CA 1
ATOM 496 C C . PRO A 1 63 ? 8.135 10.986 -2.639 1.00 97.25 63 PRO A C 1
ATOM 498 O O . PRO A 1 63 ? 9.110 10.618 -1.973 1.00 97.25 63 PRO A O 1
ATOM 501 N N . HIS A 1 64 ? 7.613 12.201 -2.504 1.00 97.62 64 HIS A N 1
ATOM 502 C CA . HIS A 1 64 ? 8.000 13.094 -1.421 1.00 97.62 64 HIS A CA 1
ATOM 503 C C . HIS A 1 64 ? 7.447 12.613 -0.073 1.00 97.62 64 HIS A C 1
ATOM 505 O O . HIS A 1 64 ? 6.419 11.940 0.011 1.00 97.62 64 HIS A O 1
ATOM 511 N N . SER A 1 65 ? 8.121 12.997 1.009 1.00 97.38 65 SER A N 1
ATOM 512 C CA . SER A 1 65 ? 7.681 12.750 2.385 1.00 97.38 65 SER A CA 1
ATOM 513 C C . SER A 1 65 ? 6.524 13.684 2.799 1.00 97.38 65 SER A C 1
ATOM 515 O O . SER A 1 65 ? 6.678 14.482 3.723 1.00 97.38 65 SER A O 1
ATOM 517 N N . THR A 1 66 ? 5.364 13.616 2.130 1.00 97.50 66 THR A N 1
ATOM 518 C CA . THR A 1 66 ? 4.169 14.428 2.452 1.00 97.50 66 THR A CA 1
ATOM 519 C C . THR A 1 66 ? 2.898 13.574 2.595 1.00 97.50 66 THR A C 1
ATOM 521 O O . THR A 1 66 ? 2.811 12.490 2.007 1.00 97.50 66 THR A O 1
ATOM 524 N N . PRO A 1 67 ? 1.873 14.036 3.342 1.00 97.38 67 PRO A N 1
ATOM 525 C CA . PRO A 1 67 ? 0.588 13.334 3.421 1.00 97.38 67 PRO A CA 1
ATOM 526 C C . PRO A 1 67 ? -0.114 13.206 2.057 1.00 97.38 67 PRO A C 1
ATOM 528 O O . PRO A 1 67 ? -0.760 12.196 1.771 1.00 97.38 67 PRO A O 1
ATOM 531 N N . GLN A 1 68 ? 0.030 14.215 1.193 1.00 97.50 68 GLN A N 1
ATOM 532 C CA . GLN A 1 68 ? -0.544 14.234 -0.152 1.00 97.50 68 GLN A CA 1
ATOM 533 C C . GLN A 1 68 ? 0.093 13.162 -1.039 1.00 97.50 68 GLN A C 1
ATOM 535 O O . GLN A 1 68 ? -0.623 12.438 -1.734 1.00 97.50 68 GLN A O 1
ATOM 540 N N . ASP A 1 69 ? 1.416 13.008 -0.973 1.00 98.12 69 ASP A N 1
ATOM 541 C CA . ASP A 1 69 ? 2.125 11.978 -1.725 1.00 98.12 69 ASP A CA 1
ATOM 542 C C . ASP A 1 69 ? 1.821 10.583 -1.181 1.00 98.12 69 ASP A C 1
ATOM 544 O O . ASP A 1 69 ? 1.622 9.666 -1.972 1.00 98.12 69 ASP A O 1
ATOM 548 N N . MET A 1 70 ? 1.659 10.417 0.137 1.00 98.56 70 MET A N 1
ATOM 549 C CA . MET A 1 70 ? 1.169 9.161 0.718 1.00 98.56 70 MET A CA 1
ATOM 550 C C . MET A 1 70 ? -0.207 8.770 0.138 1.00 98.56 70 MET A C 1
ATOM 552 O O . MET A 1 70 ? -0.433 7.602 -0.191 1.00 98.56 70 MET A O 1
ATOM 556 N N . ALA A 1 71 ? -1.117 9.735 -0.053 1.00 98.50 71 ALA A N 1
ATOM 557 C CA . ALA A 1 71 ? -2.410 9.503 -0.705 1.00 98.50 71 ALA A CA 1
ATOM 558 C C . ALA A 1 71 ? -2.264 9.169 -2.202 1.00 98.50 71 ALA A C 1
ATOM 560 O O . ALA A 1 71 ? -2.930 8.264 -2.708 1.00 98.50 71 ALA A O 1
ATOM 561 N N . CYS A 1 72 ? -1.365 9.850 -2.920 1.00 98.44 72 CYS A N 1
ATOM 562 C CA . CYS A 1 72 ? -1.034 9.528 -4.313 1.00 98.44 72 CYS A CA 1
ATOM 563 C C . CYS A 1 72 ? -0.433 8.124 -4.458 1.00 98.44 72 CYS A C 1
ATOM 565 O O . CYS A 1 72 ? -0.743 7.416 -5.412 1.00 98.44 72 CYS A O 1
ATOM 567 N N . VAL A 1 73 ? 0.379 7.701 -3.493 1.00 98.56 73 VAL A N 1
ATOM 568 C CA . VAL A 1 73 ? 0.982 6.371 -3.429 1.00 98.56 73 VAL A CA 1
ATOM 569 C C . VAL A 1 73 ? -0.098 5.305 -3.252 1.00 98.56 73 VAL A C 1
ATOM 571 O O . VAL A 1 73 ? -0.095 4.333 -4.006 1.00 98.56 73 VAL A O 1
ATOM 574 N N . LEU A 1 74 ? -1.087 5.509 -2.370 1.00 98.75 74 LEU A N 1
ATOM 575 C CA . LEU A 1 74 ? -2.249 4.615 -2.286 1.00 98.75 74 LEU A CA 1
ATOM 576 C C . LEU A 1 74 ? -3.019 4.556 -3.616 1.00 98.75 74 LEU A C 1
ATOM 578 O O . LEU A 1 74 ? -3.229 3.462 -4.141 1.00 98.75 74 LEU A O 1
ATOM 582 N N . ARG A 1 75 ? -3.370 5.707 -4.207 1.00 98.62 75 ARG A N 1
ATOM 583 C CA . ARG A 1 75 ? -4.021 5.775 -5.531 1.00 98.62 75 ARG A CA 1
ATOM 584 C C . ARG A 1 75 ? -3.254 4.996 -6.601 1.00 98.62 75 ARG A C 1
ATOM 586 O O . ARG A 1 75 ? -3.858 4.254 -7.378 1.00 98.62 75 ARG A O 1
ATOM 593 N N . GLY A 1 76 ? -1.932 5.152 -6.632 1.00 98.19 76 GLY A N 1
ATOM 594 C CA . GLY A 1 76 ? -1.040 4.441 -7.542 1.00 98.19 76 GLY A CA 1
ATOM 595 C C . GLY A 1 76 ? -1.101 2.931 -7.333 1.00 98.19 76 GLY A C 1
ATOM 596 O O . GLY A 1 76 ? -1.306 2.197 -8.296 1.00 98.19 76 GLY A O 1
ATOM 597 N N . GLY A 1 77 ? -1.018 2.467 -6.084 1.00 97.94 77 GLY A N 1
ATOM 598 C CA . GLY A 1 77 ? -1.142 1.049 -5.740 1.00 97.94 77 GLY A CA 1
ATOM 599 C C . GLY A 1 77 ? -2.482 0.440 -6.159 1.00 97.94 77 GLY A C 1
ATOM 600 O O . GLY A 1 77 ? -2.507 -0.630 -6.766 1.00 97.94 77 GLY A O 1
ATOM 601 N N . LEU A 1 78 ? -3.596 1.141 -5.916 1.00 98.44 78 LEU A N 1
ATOM 602 C CA . LEU A 1 78 ? -4.932 0.689 -6.329 1.00 98.44 78 LEU A CA 1
ATOM 603 C C . LEU A 1 78 ? -5.082 0.645 -7.852 1.00 98.44 78 LEU A C 1
ATOM 605 O O . LEU A 1 78 ? -5.611 -0.326 -8.392 1.00 98.44 78 LEU A O 1
ATOM 609 N N . SER A 1 79 ? -4.565 1.657 -8.551 1.00 97.69 79 SER A N 1
ATOM 610 C CA . SER A 1 79 ? -4.554 1.702 -10.018 1.00 97.69 79 SER A CA 1
ATOM 611 C C . SER A 1 79 ? -3.709 0.572 -10.610 1.00 97.69 79 SER A C 1
ATOM 613 O O . SER A 1 79 ? -4.087 -0.037 -11.610 1.00 97.69 79 SER A O 1
ATOM 615 N N . TYR A 1 80 ? -2.582 0.252 -9.972 1.00 96.44 80 TYR A N 1
ATOM 616 C CA . TYR A 1 80 ? -1.694 -0.828 -10.390 1.00 96.44 80 TYR A CA 1
ATOM 617 C C . TYR A 1 80 ? -2.341 -2.206 -10.193 1.00 96.44 80 TYR A C 1
ATOM 619 O O . TYR A 1 80 ? -2.301 -3.043 -11.096 1.00 96.44 80 TYR A O 1
ATOM 627 N N . GLY A 1 81 ? 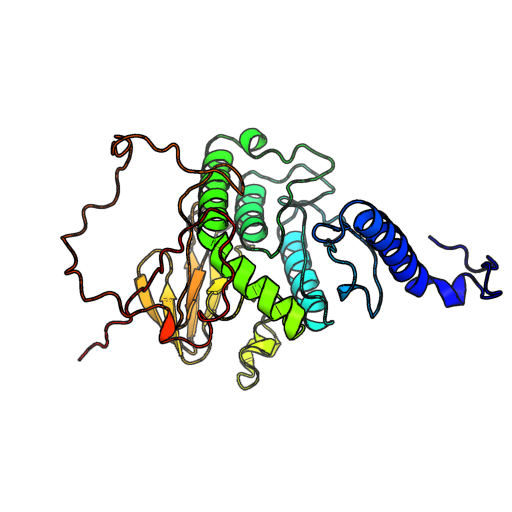-3.043 -2.395 -9.070 1.00 97.19 81 GLY A N 1
ATOM 628 C CA . GLY A 1 81 ? -3.879 -3.572 -8.824 1.00 97.19 81 GLY A CA 1
ATOM 629 C C . GLY A 1 81 ? -5.000 -3.732 -9.854 1.00 97.19 81 GLY A C 1
ATOM 630 O O . GLY A 1 81 ? -5.172 -4.810 -10.417 1.00 97.19 81 GLY A O 1
ATOM 631 N N . LEU A 1 82 ? -5.717 -2.647 -10.170 1.00 97.12 82 LEU A N 1
ATOM 632 C CA . LEU A 1 82 ? -6.737 -2.617 -11.231 1.00 97.12 82 LEU A CA 1
ATOM 633 C C . LEU A 1 82 ? -6.162 -2.889 -12.631 1.00 97.12 82 LEU A C 1
ATOM 635 O O . LEU A 1 82 ? -6.887 -3.335 -13.515 1.00 97.12 82 LEU A O 1
ATOM 639 N N . SER A 1 83 ? -4.862 -2.661 -12.825 1.00 96.88 83 SER A N 1
ATOM 640 C CA . SER A 1 83 ? -4.140 -2.939 -14.073 1.00 96.88 83 SER A CA 1
ATOM 641 C C . SER A 1 83 ? -3.609 -4.379 -14.158 1.00 96.88 83 SER A C 1
ATOM 643 O O . SER A 1 83 ? -2.814 -4.694 -15.044 1.00 96.88 83 SER A O 1
ATOM 645 N N . GLY A 1 84 ? -4.037 -5.265 -13.252 1.00 95.31 84 GLY A N 1
ATOM 646 C CA . GLY A 1 84 ? -3.716 -6.692 -13.279 1.00 95.31 84 GLY A CA 1
ATOM 647 C C . GLY A 1 84 ? -2.383 -7.060 -12.631 1.00 95.31 84 GLY A C 1
ATOM 648 O O . GLY A 1 84 ? -1.886 -8.162 -12.872 1.00 95.31 84 GLY A O 1
ATOM 649 N N . VAL A 1 85 ? -1.790 -6.168 -11.826 1.00 95.94 85 VAL A N 1
ATOM 650 C CA . VAL A 1 85 ? -0.557 -6.470 -11.091 1.00 95.94 85 VAL A CA 1
ATOM 651 C C . VAL A 1 85 ? -0.856 -6.729 -9.612 1.00 95.94 85 VAL A C 1
ATOM 653 O O . VAL A 1 85 ? -1.265 -5.816 -8.895 1.00 95.94 85 VAL A O 1
ATOM 656 N N . PRO A 1 86 ? -0.656 -7.965 -9.121 1.00 95.50 86 PRO A N 1
ATOM 657 C CA . PRO A 1 86 ? -1.220 -8.376 -7.842 1.00 95.50 86 PRO A CA 1
ATOM 658 C C . PRO A 1 86 ? -0.452 -7.896 -6.610 1.00 95.50 86 PRO A C 1
ATOM 660 O O . PRO A 1 86 ? -1.018 -7.797 -5.515 1.00 95.50 86 PRO A O 1
ATOM 663 N N . PHE A 1 87 ? 0.844 -7.637 -6.786 1.00 97.50 87 PHE A N 1
ATOM 664 C CA . PHE A 1 87 ? 1.770 -7.297 -5.719 1.00 97.50 87 PHE A CA 1
ATOM 665 C C . PHE A 1 87 ? 2.356 -5.913 -5.943 1.00 97.50 87 PHE A C 1
ATOM 667 O O . PHE A 1 87 ? 2.781 -5.555 -7.040 1.00 97.50 87 PHE A O 1
ATOM 674 N N . TRP A 1 88 ? 2.400 -5.151 -4.862 1.00 97.62 88 TRP A N 1
ATOM 675 C CA . TRP A 1 88 ? 2.857 -3.776 -4.856 1.00 97.62 88 TRP A CA 1
ATOM 676 C C . TRP A 1 88 ? 3.486 -3.415 -3.510 1.00 97.62 88 TRP A C 1
ATOM 678 O O . TRP A 1 88 ? 3.021 -3.847 -2.445 1.00 97.62 88 TRP A O 1
ATOM 688 N N . SER A 1 89 ? 4.547 -2.621 -3.578 1.00 97.94 89 SER A N 1
ATOM 689 C CA . SER A 1 89 ? 5.233 -2.034 -2.432 1.00 97.94 89 SER A CA 1
ATOM 690 C C . SER A 1 89 ? 5.368 -0.529 -2.590 1.00 97.94 89 SER A C 1
ATOM 692 O O . SER A 1 89 ? 5.279 0.026 -3.684 1.00 97.94 89 SER A O 1
ATOM 694 N N . HIS A 1 90 ? 5.649 0.124 -1.477 1.00 98.31 90 HIS A N 1
ATOM 695 C CA . HIS A 1 90 ? 6.003 1.532 -1.406 1.00 98.31 90 HIS A CA 1
ATOM 696 C C . HIS A 1 90 ? 6.975 1.738 -0.253 1.00 98.31 90 HIS A C 1
ATOM 698 O O . HIS A 1 90 ? 7.136 0.857 0.599 1.00 98.31 90 HIS A O 1
ATOM 704 N N . ASP A 1 91 ? 7.636 2.887 -0.262 1.00 98.12 91 ASP A N 1
ATOM 705 C CA . ASP A 1 91 ? 8.614 3.236 0.757 1.00 98.12 91 ASP A CA 1
ATOM 706 C C . ASP A 1 91 ? 7.940 3.951 1.928 1.00 98.12 91 ASP A C 1
ATOM 708 O O . ASP A 1 91 ? 7.402 5.051 1.790 1.00 98.12 91 ASP A O 1
ATOM 712 N N . ILE A 1 92 ? 7.965 3.304 3.095 1.00 98.56 92 ILE A N 1
ATOM 713 C CA . ILE A 1 92 ? 7.412 3.840 4.339 1.00 98.56 92 ILE A CA 1
ATOM 714 C C . ILE A 1 92 ? 8.106 5.162 4.674 1.00 98.56 92 ILE A C 1
ATOM 716 O O . ILE A 1 92 ? 9.323 5.205 4.849 1.00 98.56 92 ILE A O 1
ATOM 720 N N . GLY A 1 93 ? 7.311 6.226 4.799 1.00 97.44 93 GLY A N 1
ATOM 721 C CA . GLY A 1 93 ? 7.786 7.582 5.078 1.00 97.44 93 GLY A CA 1
ATOM 722 C C . GLY A 1 93 ? 8.193 8.379 3.834 1.00 97.44 93 GLY A C 1
ATOM 723 O O . GLY A 1 93 ? 8.694 9.490 3.980 1.00 97.44 93 GLY A O 1
ATOM 724 N N . GLY A 1 94 ? 7.992 7.837 2.630 1.00 97.56 94 GLY A N 1
ATOM 725 C CA . GLY A 1 94 ? 8.366 8.466 1.366 1.00 97.56 94 GLY A CA 1
ATOM 726 C C . GLY A 1 94 ? 9.866 8.392 1.077 1.00 97.56 94 GLY A C 1
ATOM 727 O O . GLY A 1 94 ? 10.634 7.883 1.892 1.00 97.56 94 GLY A O 1
ATOM 728 N N . PHE A 1 95 ? 10.309 8.921 -0.063 1.00 97.38 95 PHE A N 1
ATOM 729 C CA . PHE A 1 95 ? 11.690 8.781 -0.539 1.00 97.38 95 PHE A CA 1
ATOM 730 C C . PHE A 1 95 ? 12.459 10.111 -0.578 1.00 97.38 95 PHE A C 1
ATOM 732 O O . PHE A 1 95 ? 13.540 10.217 0.008 1.00 97.38 95 PHE A O 1
ATOM 739 N N . HIS A 1 96 ? 11.893 11.123 -1.243 1.00 94.00 96 HIS A N 1
ATOM 740 C CA . HIS A 1 96 ? 12.512 12.426 -1.501 1.00 94.00 96 HIS A CA 1
ATOM 741 C C . HIS A 1 96 ? 12.014 13.543 -0.573 1.00 94.00 96 HIS A C 1
ATOM 743 O O . HIS A 1 96 ? 10.990 13.433 0.102 1.00 94.00 96 HIS A O 1
ATOM 749 N N . GLY A 1 97 ? 12.719 14.677 -0.619 1.00 90.00 97 GLY A N 1
ATOM 750 C CA . GLY A 1 97 ? 12.402 15.877 0.150 1.00 90.00 97 GLY A CA 1
ATOM 751 C C . GLY A 1 97 ? 12.911 15.803 1.584 1.00 90.00 97 GLY A C 1
ATOM 752 O O . GLY A 1 97 ? 13.836 15.046 1.895 1.00 90.00 97 GLY A O 1
ATOM 753 N N . ASP A 1 98 ? 12.296 16.606 2.445 1.00 92.38 98 ASP A N 1
ATOM 754 C CA . ASP A 1 98 ? 12.634 16.635 3.860 1.00 92.38 98 ASP A CA 1
ATOM 755 C C . ASP A 1 98 ? 12.349 15.287 4.533 1.00 92.38 98 ASP A C 1
ATOM 757 O O . ASP A 1 98 ? 11.577 14.443 4.058 1.00 92.38 98 ASP A O 1
ATOM 761 N N . ARG A 1 99 ? 13.003 15.074 5.675 1.00 94.19 99 ARG A N 1
ATOM 762 C CA . ARG A 1 99 ? 12.712 13.937 6.546 1.00 94.19 99 ARG A CA 1
ATOM 763 C C . ARG A 1 99 ? 11.240 14.021 6.990 1.00 94.19 99 ARG A C 1
ATOM 765 O O . ARG A 1 99 ? 10.827 15.094 7.432 1.00 94.19 99 ARG A O 1
ATOM 772 N N . PRO A 1 100 ? 10.452 12.931 6.900 1.00 97.06 100 PRO A N 1
ATOM 773 C CA . PRO A 1 100 ? 9.059 12.957 7.333 1.00 97.06 100 PRO A CA 1
ATOM 774 C C . PRO A 1 100 ? 8.974 13.329 8.815 1.00 97.06 100 PRO A C 1
ATOM 776 O O . PRO A 1 100 ? 9.845 12.978 9.614 1.00 97.06 100 PRO A O 1
ATOM 779 N N . SER A 1 101 ? 7.897 14.005 9.208 1.00 97.56 101 SER A N 1
ATOM 780 C CA . SER A 1 101 ? 7.595 14.173 10.629 1.00 97.56 101 SER A CA 1
ATOM 781 C C . SER A 1 101 ? 7.348 12.799 11.281 1.00 97.56 101 SER A C 1
ATOM 783 O O . SER A 1 101 ? 6.918 11.866 10.593 1.00 97.56 101 SER A O 1
ATOM 785 N N . PRO A 1 102 ? 7.554 12.640 12.603 1.00 97.94 102 PRO A N 1
ATOM 786 C CA . PRO A 1 102 ? 7.193 11.404 13.301 1.00 97.94 102 PRO A CA 1
ATOM 787 C C . PRO A 1 102 ? 5.737 10.987 13.064 1.00 97.94 102 PRO A C 1
ATOM 789 O O . PRO A 1 102 ? 5.460 9.808 12.861 1.00 97.94 102 PRO A O 1
ATOM 792 N N . TRP A 1 103 ? 4.819 11.960 13.004 1.00 98.44 103 TRP A N 1
ATOM 793 C CA . TRP A 1 103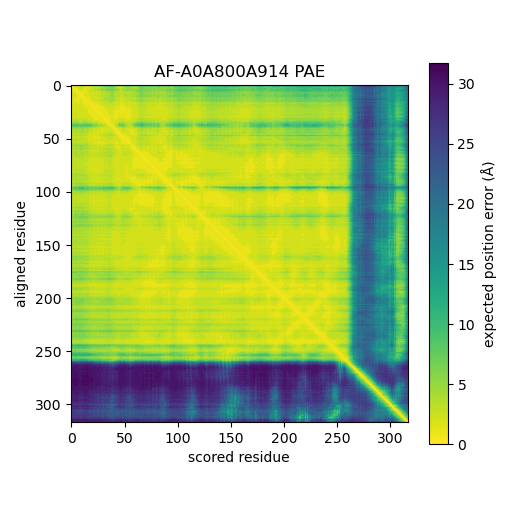 ? 3.416 11.721 12.666 1.00 98.44 103 TRP A CA 1
ATOM 794 C C . TRP A 1 103 ? 3.269 11.060 11.290 1.00 98.44 103 TRP A C 1
ATOM 796 O O . TRP A 1 103 ? 2.649 10.000 11.182 1.00 98.44 103 TRP A O 1
ATOM 806 N N . LEU A 1 104 ? 3.882 11.642 10.252 1.00 98.50 104 LEU A N 1
ATOM 807 C CA . LEU A 1 104 ? 3.773 11.125 8.889 1.00 98.50 104 LEU A CA 1
ATOM 808 C C . LEU A 1 104 ? 4.424 9.746 8.780 1.00 98.50 104 LEU A C 1
ATOM 810 O O . LEU A 1 104 ? 3.840 8.842 8.189 1.00 98.50 104 LEU A O 1
ATOM 814 N N . TYR A 1 105 ? 5.598 9.560 9.389 1.00 98.56 105 TYR A N 1
ATOM 815 C CA . TYR A 1 105 ? 6.276 8.267 9.411 1.00 98.56 105 TYR A CA 1
ATOM 816 C C . TYR A 1 105 ? 5.400 7.182 10.054 1.00 98.56 105 TYR A C 1
ATOM 818 O O . TYR A 1 105 ? 5.234 6.111 9.474 1.00 98.56 105 TYR A O 1
ATOM 826 N N . ILE A 1 106 ? 4.773 7.469 11.203 1.00 98.81 106 ILE A N 1
ATOM 827 C CA . ILE A 1 106 ? 3.850 6.545 11.879 1.00 98.81 106 ILE A CA 1
ATOM 828 C C . ILE A 1 106 ? 2.666 6.192 10.972 1.00 98.81 106 ILE A C 1
ATOM 830 O O . ILE A 1 106 ? 2.379 5.009 10.777 1.00 98.81 106 ILE A O 1
ATOM 834 N N . ARG A 1 107 ? 1.979 7.188 10.394 1.00 98.75 107 ARG A N 1
ATOM 835 C CA . ARG A 1 107 ? 0.815 6.945 9.523 1.00 98.75 107 ARG A CA 1
ATOM 836 C C . ARG A 1 107 ? 1.186 6.164 8.267 1.00 98.75 107 ARG A C 1
ATOM 838 O O . ARG A 1 107 ? 0.469 5.239 7.878 1.00 98.75 107 ARG A O 1
ATOM 845 N N . TRP A 1 108 ? 2.342 6.453 7.681 1.00 98.75 108 TRP A N 1
ATOM 846 C CA . TRP A 1 108 ? 2.839 5.718 6.526 1.00 98.75 108 TRP A CA 1
ATOM 847 C C . TRP A 1 108 ? 3.280 4.298 6.896 1.00 98.75 108 TRP A C 1
ATOM 849 O O . TRP A 1 108 ? 3.022 3.368 6.136 1.00 98.75 108 TRP A O 1
ATOM 859 N N . ALA A 1 109 ? 3.860 4.079 8.078 1.00 98.81 109 ALA A N 1
ATOM 860 C CA . ALA A 1 109 ? 4.215 2.745 8.561 1.00 98.81 109 ALA A CA 1
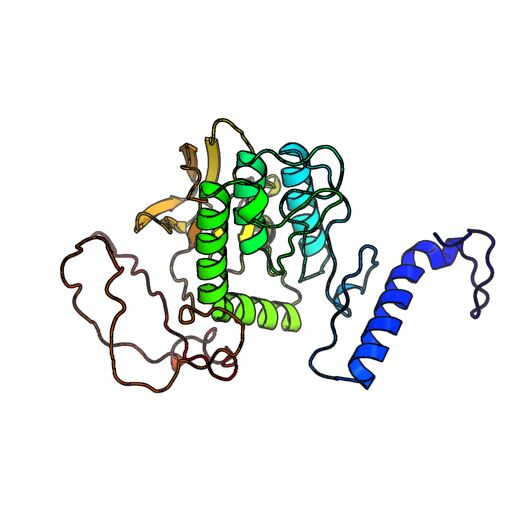ATOM 861 C C . ALA A 1 109 ? 2.976 1.862 8.756 1.00 98.81 109 ALA A C 1
ATOM 863 O O . ALA A 1 109 ? 2.978 0.704 8.341 1.00 98.81 109 ALA A O 1
ATOM 864 N N . GLN A 1 110 ? 1.893 2.416 9.310 1.00 98.81 110 GLN A N 1
ATOM 865 C CA . GLN A 1 110 ? 0.604 1.725 9.442 1.00 98.81 110 GLN A CA 1
ATOM 866 C C . GLN A 1 110 ? 0.079 1.237 8.089 1.00 98.81 110 GLN A C 1
ATOM 868 O O . GLN A 1 110 ? -0.324 0.082 7.954 1.00 98.81 110 GLN A O 1
ATOM 873 N N . PHE A 1 111 ? 0.131 2.103 7.076 1.00 98.75 111 PHE A N 1
ATOM 874 C CA . PHE A 1 111 ? -0.253 1.769 5.708 1.00 98.75 111 PHE A CA 1
ATOM 875 C C . PHE A 1 111 ? 0.704 0.753 5.060 1.00 98.75 111 PHE A C 1
ATOM 877 O O . PHE A 1 111 ? 0.266 -0.259 4.510 1.00 98.75 111 PHE A O 1
ATOM 884 N N . GLY A 1 112 ? 2.014 0.987 5.140 1.00 98.56 112 GLY A N 1
ATOM 885 C CA . GLY A 1 112 ? 3.032 0.151 4.507 1.00 98.56 112 GLY A CA 1
ATOM 886 C C . GLY A 1 112 ? 3.081 -1.261 5.062 1.00 98.56 112 GLY A C 1
ATOM 887 O O . GLY A 1 112 ? 3.181 -2.214 4.291 1.00 98.56 112 GLY A O 1
ATOM 888 N N . LEU A 1 113 ? 2.926 -1.427 6.376 1.00 98.69 113 LEU A N 1
ATOM 889 C CA . LEU A 1 113 ? 2.910 -2.740 7.027 1.00 98.69 113 LEU A CA 1
ATOM 890 C C . LEU A 1 113 ? 1.631 -3.539 6.733 1.00 98.69 113 LEU A C 1
ATOM 892 O O . LEU A 1 113 ? 1.642 -4.765 6.847 1.00 98.69 113 LEU A O 1
ATOM 896 N N . LEU A 1 114 ? 0.567 -2.878 6.273 1.00 98.56 114 LEU A N 1
ATOM 897 C CA . LEU A 1 114 ? -0.674 -3.506 5.802 1.00 98.56 114 LEU A CA 1
ATOM 898 C C . LEU A 1 114 ? -0.829 -3.445 4.273 1.00 98.56 114 LEU A C 1
ATOM 900 O O . LEU A 1 114 ? -1.927 -3.573 3.745 1.00 98.56 114 LEU A O 1
ATOM 904 N N . SER A 1 115 ? 0.289 -3.317 3.555 1.00 98.31 115 SER A N 1
ATOM 905 C CA . SER A 1 115 ? 0.371 -3.497 2.101 1.00 98.31 115 SER A CA 1
ATOM 906 C C . SER A 1 115 ? 0.853 -4.913 1.734 1.00 98.31 115 SER A C 1
ATOM 908 O O . SER A 1 115 ? 1.167 -5.711 2.616 1.00 98.31 115 SER A O 1
ATOM 910 N N . SER A 1 116 ? 0.935 -5.275 0.446 1.00 96.62 116 SER A N 1
ATOM 911 C CA . SER A 1 116 ? 1.368 -6.630 0.056 1.00 96.62 116 SER A CA 1
ATOM 912 C C . SER A 1 116 ? 2.820 -6.895 0.468 1.00 96.62 116 SER A C 1
ATOM 914 O O . SER A 1 116 ? 3.121 -7.930 1.055 1.00 96.62 116 SER A O 1
ATOM 916 N N . HIS A 1 117 ? 3.687 -5.905 0.260 1.00 97.94 117 HIS A N 1
ATOM 917 C CA . HIS A 1 117 ? 5.104 -5.909 0.597 1.00 97.94 117 HIS A CA 1
ATOM 918 C C . HIS A 1 117 ? 5.450 -4.573 1.259 1.00 97.94 117 HIS A C 1
ATOM 920 O O . HIS A 1 117 ? 4.856 -3.544 0.930 1.00 97.94 117 HIS A O 1
ATOM 926 N N . SER A 1 118 ? 6.400 -4.593 2.190 1.00 97.75 118 SER A N 1
ATOM 927 C CA . SER A 1 118 ? 6.710 -3.454 3.057 1.00 97.75 118 SER A CA 1
ATOM 928 C C . SER A 1 118 ? 8.212 -3.203 3.068 1.00 97.75 118 SER A C 1
ATOM 930 O O . SER A 1 118 ? 8.984 -4.141 3.258 1.00 97.75 118 SER A O 1
ATOM 932 N N . ARG A 1 119 ? 8.620 -1.944 2.893 1.00 97.50 119 ARG A N 1
ATOM 933 C CA . ARG A 1 119 ? 10.020 -1.511 2.926 1.00 97.50 119 ARG A CA 1
ATOM 934 C C . ARG A 1 119 ? 10.113 -0.111 3.530 1.00 97.50 119 ARG A C 1
ATOM 936 O O . ARG A 1 119 ? 9.253 0.722 3.264 1.00 97.50 119 ARG A O 1
ATOM 943 N N . ALA A 1 120 ? 11.146 0.147 4.326 1.00 97.00 120 ALA A N 1
ATOM 944 C CA . ALA A 1 120 ? 11.496 1.493 4.776 1.00 97.00 120 ALA A CA 1
ATOM 945 C C . ALA A 1 120 ? 12.776 1.915 4.039 1.00 97.00 120 ALA A C 1
ATOM 947 O O . ALA A 1 120 ? 13.819 1.291 4.219 1.00 97.00 120 ALA A O 1
ATOM 948 N N . HIS A 1 121 ? 12.680 2.901 3.147 1.00 97.19 121 HIS A N 1
ATOM 949 C CA . HIS A 1 121 ? 13.783 3.332 2.283 1.00 97.19 121 HIS A CA 1
ATOM 950 C C . HIS A 1 121 ? 13.580 4.784 1.829 1.00 97.19 121 HIS A C 1
ATOM 952 O O . HIS A 1 121 ? 12.447 5.224 1.670 1.00 97.19 121 HIS A O 1
ATOM 958 N N . GLY A 1 122 ? 14.656 5.560 1.708 1.00 96.12 122 GLY A N 1
ATOM 959 C CA . GLY A 1 122 ? 14.586 6.985 1.383 1.00 96.12 122 GLY A CA 1
ATOM 960 C C . GLY A 1 122 ? 15.960 7.649 1.349 1.00 96.12 122 GLY A C 1
ATOM 961 O O . GLY A 1 122 ? 16.954 7.044 1.745 1.00 96.12 122 GLY A O 1
ATOM 962 N N . CYS A 1 123 ? 16.021 8.903 0.890 1.00 95.81 123 CYS A N 1
ATOM 963 C CA . CYS A 1 123 ? 17.264 9.689 0.862 1.00 95.81 123 CYS A CA 1
ATOM 964 C C . CYS A 1 123 ? 17.739 10.140 2.256 1.00 95.81 123 CYS A C 1
ATOM 966 O O . CYS A 1 123 ? 18.899 10.502 2.429 1.00 95.81 123 CYS A O 1
ATOM 968 N N . GLN A 1 124 ? 16.834 10.156 3.232 1.00 94.62 124 GLN A N 1
ATOM 969 C CA . GLN A 1 124 ? 17.097 10.422 4.648 1.00 94.62 124 GLN A CA 1
ATOM 970 C C . GLN A 1 124 ? 16.797 9.141 5.442 1.00 94.62 124 GLN A C 1
ATOM 972 O O . GLN A 1 124 ? 16.026 8.321 4.936 1.00 94.62 124 GLN A O 1
ATOM 977 N N . PRO A 1 125 ? 17.322 8.968 6.672 1.00 95.00 125 PRO A N 1
ATOM 978 C CA . PRO A 1 125 ? 17.085 7.765 7.473 1.00 95.00 125 PRO A CA 1
ATOM 979 C C . PRO A 1 125 ? 15.604 7.361 7.532 1.00 95.00 125 PRO A C 1
ATOM 981 O O . PRO A 1 125 ? 14.711 8.215 7.591 1.00 95.00 125 PRO A O 1
ATOM 984 N N . ARG A 1 126 ? 15.326 6.059 7.473 1.00 96.94 126 ARG A N 1
ATOM 985 C CA . ARG A 1 126 ? 13.964 5.476 7.466 1.00 96.94 126 ARG A CA 1
ATOM 986 C C . ARG A 1 126 ? 13.773 4.388 8.504 1.00 96.94 126 ARG A C 1
ATOM 988 O O . ARG A 1 126 ? 12.701 3.792 8.593 1.00 96.94 126 ARG A O 1
ATOM 995 N N . GLU A 1 127 ? 14.791 4.147 9.298 1.00 97.31 127 GLU A N 1
ATOM 996 C CA . GLU A 1 127 ? 14.767 3.245 10.419 1.00 97.31 127 GLU A CA 1
ATOM 997 C C . GLU A 1 127 ? 13.787 3.766 11.489 1.00 97.31 127 GLU A C 1
ATOM 999 O O . GLU A 1 127 ? 13.778 4.960 11.775 1.00 97.31 127 GLU A O 1
ATOM 1004 N N . PRO A 1 128 ? 12.940 2.929 12.108 1.00 97.31 128 PRO A N 1
ATOM 1005 C CA . PRO A 1 128 ? 11.889 3.423 13.006 1.00 97.31 128 PRO A CA 1
ATOM 1006 C C . PRO A 1 128 ? 12.394 4.199 14.232 1.00 97.31 128 PRO A C 1
ATOM 1008 O O . PRO A 1 128 ? 11.738 5.142 14.675 1.00 97.31 128 PRO A O 1
ATOM 1011 N N . TRP A 1 129 ? 13.562 3.830 14.769 1.00 97.19 129 TRP A N 1
ATOM 1012 C CA . TRP A 1 129 ? 14.168 4.458 15.954 1.00 97.19 129 TRP A CA 1
ATOM 1013 C C . TRP A 1 129 ? 14.630 5.900 15.716 1.00 97.19 129 TRP A C 1
ATOM 1015 O O . TRP A 1 129 ? 14.778 6.673 16.659 1.00 97.19 129 TRP A O 1
ATOM 1025 N N . GLU A 1 130 ? 14.780 6.297 14.457 1.00 97.75 130 GLU A N 1
ATOM 1026 C CA . GLU A 1 130 ? 15.095 7.666 14.061 1.00 97.75 130 GLU A CA 1
ATOM 1027 C C . GLU A 1 130 ? 13.931 8.633 14.356 1.00 97.75 130 GLU A C 1
ATOM 1029 O O . GLU A 1 130 ? 14.126 9.838 14.496 1.00 97.75 130 GLU A O 1
ATOM 1034 N N . TYR A 1 131 ? 12.702 8.142 14.502 1.00 97.50 131 TYR A N 1
ATOM 1035 C CA . TYR A 1 131 ? 11.504 8.978 14.667 1.00 97.50 131 TYR A CA 1
ATOM 1036 C C . TYR A 1 131 ? 11.029 9.077 16.122 1.00 97.50 131 TYR A C 1
ATOM 1038 O O . TYR A 1 131 ? 9.926 9.551 16.397 1.00 97.50 131 TYR A O 1
ATOM 1046 N N . GLY A 1 132 ? 11.882 8.662 17.062 1.00 97.75 132 GLY A N 1
ATOM 1047 C CA . GLY A 1 132 ? 11.603 8.655 18.491 1.00 97.75 132 GLY A CA 1
ATOM 1048 C C . GLY A 1 132 ? 10.919 7.373 18.967 1.00 97.75 132 GLY A C 1
ATOM 1049 O O . GLY A 1 132 ? 10.393 6.573 18.193 1.00 97.75 132 GLY A O 1
ATOM 1050 N N . ARG A 1 133 ? 10.913 7.186 20.290 1.00 98.19 133 ARG A N 1
ATOM 1051 C CA . ARG A 1 133 ? 10.449 5.948 20.936 1.00 98.19 133 ARG A CA 1
ATOM 1052 C C . ARG A 1 133 ? 8.989 5.605 20.622 1.00 98.19 133 ARG A C 1
ATOM 1054 O O . ARG A 1 133 ? 8.661 4.434 20.480 1.00 98.19 133 ARG A O 1
ATOM 1061 N N . GLU A 1 134 ? 8.112 6.604 20.513 1.00 98.12 134 GLU A N 1
ATOM 1062 C CA . GLU A 1 134 ? 6.700 6.376 20.168 1.00 98.12 134 GLU A CA 1
ATOM 1063 C C . GLU A 1 134 ? 6.553 5.788 18.756 1.00 98.12 134 GLU A C 1
ATOM 1065 O O . GLU A 1 134 ? 5.844 4.797 18.574 1.00 98.12 134 GLU A O 1
ATOM 1070 N N . ALA A 1 135 ? 7.274 6.340 17.773 1.00 98.25 135 ALA A N 1
ATOM 1071 C CA . ALA A 1 135 ? 7.263 5.834 16.405 1.00 98.25 135 ALA A CA 1
ATOM 1072 C C . ALA A 1 135 ? 7.826 4.412 16.318 1.00 98.25 135 ALA A C 1
ATOM 1074 O O . ALA A 1 135 ? 7.232 3.560 15.659 1.00 98.25 135 ALA A O 1
ATOM 1075 N N . GLU A 1 136 ? 8.921 4.134 17.027 1.00 98.50 136 GLU A N 1
ATOM 1076 C CA . GLU A 1 136 ? 9.518 2.801 17.094 1.00 98.50 136 GLU A CA 1
ATOM 1077 C C . GLU A 1 136 ? 8.542 1.757 17.667 1.00 98.50 136 GLU A C 1
ATOM 1079 O O . GLU A 1 136 ? 8.353 0.687 17.082 1.00 98.50 136 GLU A O 1
ATOM 1084 N N . GLU A 1 137 ? 7.871 2.061 18.781 1.00 98.50 137 GLU A N 1
ATOM 1085 C CA . GLU A 1 137 ? 6.931 1.131 19.415 1.00 98.50 137 GLU A CA 1
ATOM 1086 C C . GLU A 1 137 ? 5.666 0.909 18.575 1.00 98.50 137 GLU A C 1
ATOM 1088 O O . GLU A 1 137 ? 5.194 -0.228 18.452 1.00 98.50 137 GLU A O 1
ATOM 1093 N N . ILE A 1 138 ? 5.140 1.952 17.923 1.00 98.56 138 ILE A N 1
ATOM 1094 C CA . ILE A 1 138 ? 4.009 1.804 16.998 1.00 98.56 138 ILE A CA 1
ATOM 1095 C C . ILE A 1 138 ? 4.431 1.005 15.757 1.00 98.56 138 ILE A C 1
ATOM 1097 O O . ILE A 1 138 ? 3.701 0.106 15.332 1.00 98.56 138 ILE A O 1
ATOM 1101 N N . PHE A 1 139 ? 5.624 1.243 15.209 1.00 98.56 139 PHE A N 1
ATOM 1102 C CA . PHE A 1 139 ? 6.152 0.453 14.098 1.00 98.56 139 PHE A CA 1
ATOM 1103 C C . PHE A 1 139 ? 6.264 -1.032 14.473 1.00 98.56 139 PHE A C 1
ATOM 1105 O O . PHE A 1 139 ? 5.802 -1.900 13.726 1.00 98.56 139 PHE A O 1
ATOM 1112 N N . LYS A 1 140 ? 6.793 -1.349 15.665 1.00 98.00 140 LYS A N 1
ATOM 1113 C CA . LYS A 1 140 ? 6.837 -2.724 16.196 1.00 98.00 140 LYS A CA 1
ATOM 1114 C C . LYS A 1 140 ? 5.438 -3.319 16.352 1.00 98.00 140 LYS A C 1
ATOM 1116 O O . LYS A 1 140 ? 5.223 -4.461 15.953 1.00 98.00 140 LYS A O 1
ATOM 1121 N N . LYS A 1 141 ? 4.467 -2.562 16.881 1.00 97.88 141 LYS A N 1
ATOM 1122 C CA . LYS A 1 141 ? 3.062 -2.996 17.018 1.00 97.88 141 LYS A CA 1
ATOM 1123 C C . LYS A 1 141 ? 2.475 -3.438 15.673 1.00 97.88 141 LYS A C 1
ATOM 1125 O O . LYS A 1 141 ? 1.900 -4.523 15.587 1.00 97.88 141 LYS A O 1
ATOM 1130 N N . PHE A 1 142 ? 2.644 -2.638 14.621 1.00 98.44 142 PHE A N 1
ATOM 1131 C CA . PHE A 1 142 ? 2.139 -2.975 13.286 1.00 98.44 142 PHE A CA 1
ATOM 1132 C C . PHE A 1 142 ? 2.973 -4.056 12.585 1.00 98.44 142 PHE A C 1
ATOM 1134 O O . PHE A 1 142 ? 2.415 -4.857 11.838 1.00 98.44 142 PHE A O 1
ATOM 1141 N N . THR A 1 143 ? 4.270 -4.157 12.882 1.00 97.88 143 THR A N 1
ATOM 1142 C CA . THR A 1 143 ? 5.117 -5.259 12.398 1.00 97.88 143 THR A CA 1
ATOM 1143 C C . THR A 1 143 ? 4.640 -6.586 12.980 1.00 97.88 143 THR A C 1
ATOM 1145 O O . THR A 1 143 ? 4.366 -7.517 12.230 1.00 97.88 143 THR A O 1
ATOM 1148 N N . ARG A 1 144 ? 4.407 -6.655 14.296 1.00 96.69 144 ARG A N 1
ATOM 1149 C CA . ARG A 1 144 ? 3.813 -7.830 14.956 1.00 96.69 144 ARG A CA 1
ATOM 1150 C C . ARG A 1 144 ? 2.444 -8.178 14.378 1.00 96.69 144 ARG A C 1
ATOM 1152 O O . ARG A 1 144 ? 2.166 -9.348 14.128 1.00 96.69 144 ARG A O 1
ATOM 1159 N N . LEU A 1 145 ? 1.591 -7.178 14.129 1.00 96.81 145 LEU A N 1
ATOM 1160 C CA . LEU A 1 145 ? 0.293 -7.396 13.482 1.00 96.81 145 LEU A CA 1
ATOM 1161 C C . LEU A 1 145 ? 0.457 -8.011 12.086 1.00 96.81 145 LEU A C 1
ATOM 1163 O O . LEU A 1 145 ? -0.195 -9.009 11.788 1.00 96.81 145 LEU A O 1
ATOM 1167 N N . ARG A 1 146 ? 1.348 -7.464 11.253 1.00 97.25 146 ARG A N 1
ATOM 1168 C CA . ARG A 1 146 ? 1.660 -8.013 9.927 1.00 97.25 146 ARG A CA 1
ATOM 1169 C C . ARG A 1 146 ? 2.148 -9.458 10.017 1.00 97.25 146 ARG A C 1
ATOM 1171 O O . ARG A 1 146 ? 1.653 -10.297 9.275 1.00 97.25 146 ARG A O 1
ATOM 1178 N N . TYR A 1 147 ? 3.067 -9.751 10.936 1.00 95.75 147 TYR A N 1
ATOM 1179 C CA . TYR A 1 147 ? 3.603 -11.098 11.156 1.00 95.75 147 TYR A CA 1
ATOM 1180 C C . TYR A 1 147 ? 2.511 -12.089 11.555 1.00 95.75 147 TYR A C 1
ATOM 1182 O O . TYR A 1 147 ? 2.396 -13.166 10.969 1.00 95.75 147 TYR A O 1
ATOM 1190 N N . ARG A 1 148 ? 1.621 -11.684 12.466 1.00 94.62 148 ARG A N 1
ATOM 1191 C CA . ARG A 1 148 ? 0.426 -12.464 12.793 1.00 94.62 148 ARG A CA 1
ATOM 1192 C C . ARG A 1 148 ? -0.491 -12.638 11.587 1.00 94.62 148 ARG A C 1
ATOM 1194 O O . ARG A 1 148 ? -1.106 -13.684 11.474 1.00 94.62 148 ARG A O 1
ATOM 1201 N N . LEU A 1 149 ? -0.591 -11.671 10.679 1.00 96.12 149 LEU A N 1
ATOM 1202 C CA . LEU A 1 149 ? -1.397 -11.770 9.457 1.00 96.12 149 LEU A CA 1
ATOM 1203 C C . LEU A 1 149 ? -0.694 -12.495 8.298 1.00 96.12 149 LEU A C 1
ATOM 1205 O O . LEU A 1 149 ? -1.315 -12.648 7.249 1.00 96.12 149 LEU A O 1
ATOM 1209 N N . LEU A 1 150 ? 0.547 -12.976 8.444 1.00 95.00 150 LEU A N 1
ATOM 1210 C CA . LEU A 1 150 ? 1.253 -13.656 7.350 1.00 95.00 150 LEU A CA 1
ATOM 1211 C C . LEU A 1 150 ? 0.474 -14.840 6.758 1.00 95.00 150 LEU A C 1
ATOM 1213 O O . LEU A 1 150 ? 0.415 -14.908 5.534 1.00 95.00 150 LEU A O 1
ATOM 1217 N N . PRO A 1 151 ? -0.195 -15.720 7.535 1.00 94.62 151 PRO A N 1
ATOM 1218 C CA . PRO A 1 151 ? -1.020 -16.777 6.943 1.00 94.62 151 PRO A CA 1
ATOM 1219 C C . PRO A 1 151 ? -2.172 -16.240 6.080 1.00 94.62 151 PRO A C 1
ATOM 1221 O O . PRO A 1 151 ? -2.467 -16.788 5.017 1.00 94.62 151 PRO A O 1
ATOM 1224 N N . TYR A 1 152 ? -2.802 -15.138 6.498 1.00 96.69 152 TYR A N 1
ATOM 1225 C CA . TYR A 1 152 ? -3.839 -14.463 5.716 1.00 96.69 152 TYR A CA 1
ATOM 1226 C C . TYR A 1 152 ? -3.263 -13.836 4.442 1.00 96.69 152 TYR A C 1
ATOM 1228 O O . TYR A 1 152 ? -3.752 -14.109 3.350 1.00 96.69 152 TYR A O 1
ATOM 1236 N N . LEU A 1 153 ? -2.180 -13.061 4.559 1.00 96.75 153 LEU A N 1
ATOM 1237 C CA . LEU A 1 153 ? -1.507 -12.429 3.419 1.00 96.75 153 LEU A CA 1
ATOM 1238 C C . LEU A 1 153 ? -0.982 -13.460 2.415 1.00 96.75 153 LEU A C 1
ATOM 1240 O O . LEU A 1 153 ? -1.075 -13.239 1.212 1.00 96.75 153 LEU A O 1
ATOM 1244 N N . TRP A 1 154 ? -0.488 -14.600 2.895 1.00 95.38 154 TRP A N 1
ATOM 1245 C CA . TRP A 1 154 ? -0.055 -15.717 2.062 1.00 95.38 154 TRP A CA 1
ATOM 1246 C C . TRP A 1 154 ? -1.222 -16.354 1.306 1.00 95.38 154 TRP A C 1
ATOM 1248 O O . TRP A 1 154 ? -1.103 -16.652 0.118 1.00 95.38 154 TRP A O 1
ATOM 1258 N N . THR A 1 155 ? -2.377 -16.495 1.961 1.00 95.69 155 THR A N 1
ATOM 1259 C CA . THR A 1 155 ? -3.608 -16.963 1.307 1.00 95.69 155 THR A CA 1
ATOM 1260 C C . THR A 1 155 ? -4.034 -15.994 0.201 1.00 95.69 155 THR A C 1
ATOM 1262 O O . THR A 1 155 ? -4.292 -16.422 -0.923 1.00 95.69 155 THR A O 1
ATOM 1265 N N . CYS A 1 156 ? -4.001 -14.684 0.468 1.00 97.38 156 CYS A N 1
ATOM 1266 C CA . CYS A 1 156 ? -4.255 -13.656 -0.544 1.00 97.38 156 CYS A CA 1
ATOM 1267 C C . CYS A 1 156 ? -3.229 -13.704 -1.688 1.00 97.38 156 CYS A C 1
ATOM 1269 O O . CYS A 1 156 ? -3.599 -13.541 -2.844 1.00 97.38 156 CYS A O 1
ATOM 1271 N N . ALA A 1 157 ? -1.949 -13.948 -1.395 1.00 96.44 157 ALA A N 1
ATOM 1272 C CA . ALA A 1 157 ? -0.908 -14.066 -2.414 1.00 96.44 157 ALA A CA 1
ATOM 1273 C C . ALA A 1 157 ? -1.117 -15.293 -3.318 1.00 96.44 157 ALA A C 1
ATOM 1275 O O . ALA A 1 157 ? -0.956 -15.195 -4.534 1.00 96.44 157 ALA A O 1
ATOM 1276 N N . LYS A 1 158 ? -1.534 -16.433 -2.752 1.00 96.00 158 LYS A N 1
ATOM 1277 C CA . LYS A 1 158 ? -1.912 -17.634 -3.515 1.00 96.00 158 LYS A CA 1
ATOM 1278 C C . LYS A 1 158 ? -3.127 -17.387 -4.412 1.00 96.00 158 LYS A C 1
ATOM 1280 O O . LYS A 1 158 ? -3.105 -17.765 -5.584 1.00 96.00 158 LYS A O 1
ATOM 1285 N N . GLU A 1 159 ? -4.161 -16.727 -3.895 1.00 96.38 159 GLU A N 1
ATOM 1286 C CA . GLU A 1 159 ? -5.318 -16.306 -4.696 1.00 96.38 159 GLU A CA 1
ATOM 1287 C C . GLU A 1 159 ? -4.883 -15.378 -5.836 1.00 96.38 159 GLU A C 1
ATOM 1289 O O . GLU A 1 159 ? -5.281 -15.561 -6.985 1.00 96.38 159 GLU A O 1
ATOM 1294 N N . ALA A 1 160 ? -3.992 -14.435 -5.548 1.00 96.19 160 ALA A N 1
ATOM 1295 C CA . ALA A 1 160 ? -3.482 -13.504 -6.536 1.00 96.19 160 ALA A CA 1
ATOM 1296 C C . ALA A 1 160 ? -2.713 -14.201 -7.671 1.00 96.19 160 ALA A C 1
ATOM 1298 O O . ALA A 1 160 ? -2.906 -13.872 -8.839 1.00 96.19 160 ALA A O 1
ATOM 1299 N N . CYS A 1 161 ? -1.907 -15.218 -7.351 1.00 94.25 161 CYS A N 1
ATOM 1300 C CA . CYS A 1 161 ? -1.183 -16.014 -8.350 1.00 94.25 161 CYS A CA 1
ATOM 1301 C C . CYS A 1 161 ? -2.105 -16.870 -9.232 1.00 94.25 161 CYS A C 1
ATOM 1303 O O . CYS A 1 161 ? -1.735 -17.208 -10.351 1.00 94.25 161 CYS A O 1
ATOM 1305 N N . THR A 1 162 ? -3.285 -17.248 -8.733 1.00 95.38 162 THR A N 1
ATOM 1306 C CA . THR A 1 162 ? -4.220 -18.138 -9.446 1.00 95.38 162 THR A CA 1
ATOM 1307 C C . THR A 1 162 ? -5.291 -17.381 -10.225 1.00 95.38 162 THR A C 1
ATOM 1309 O O . THR A 1 162 ? -5.724 -17.847 -11.274 1.00 95.38 162 THR A O 1
ATOM 1312 N N . THR A 1 163 ? -5.708 -16.213 -9.738 1.00 96.19 163 THR A N 1
ATOM 1313 C CA . THR A 1 163 ? -6.846 -15.452 -10.286 1.00 96.19 163 THR A CA 1
ATOM 1314 C C . THR A 1 163 ? -6.457 -14.094 -10.866 1.00 96.19 163 THR A C 1
ATOM 1316 O O . THR A 1 163 ? -7.237 -13.503 -11.608 1.00 96.19 163 THR A O 1
ATOM 1319 N N . GLY A 1 164 ? -5.276 -13.572 -10.521 1.00 94.50 164 GLY A N 1
ATOM 1320 C CA . GLY A 1 164 ? -4.868 -12.203 -10.837 1.00 94.50 164 GLY A CA 1
ATOM 1321 C C . GLY A 1 164 ? -5.479 -11.130 -9.927 1.00 94.50 164 GLY A C 1
ATOM 1322 O O . GLY A 1 164 ? -5.181 -9.952 -10.116 1.00 94.50 164 GLY A O 1
ATOM 1323 N N . LEU A 1 165 ? -6.305 -11.495 -8.935 1.00 96.25 165 LEU A N 1
ATOM 1324 C CA . LEU A 1 165 ? -6.849 -10.533 -7.973 1.00 96.25 165 LEU A CA 1
ATOM 1325 C C . LEU A 1 165 ? -5.724 -9.913 -7.133 1.00 96.25 165 LEU A C 1
ATOM 1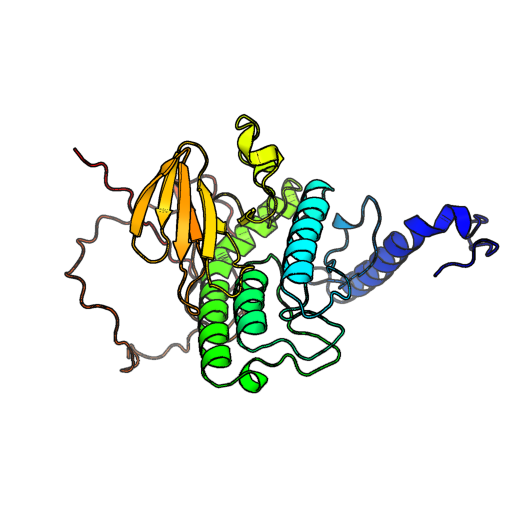327 O O . LEU A 1 165 ? -4.936 -10.649 -6.538 1.00 96.25 165 LEU A O 1
ATOM 1331 N N . PRO A 1 166 ? -5.640 -8.577 -7.017 1.00 97.62 166 PRO A N 1
ATOM 1332 C CA . PRO A 1 166 ? -4.579 -7.965 -6.239 1.00 97.62 166 PRO A CA 1
ATOM 1333 C C . PRO A 1 166 ? -4.767 -8.180 -4.736 1.00 97.62 166 PRO A C 1
ATOM 1335 O O . PRO A 1 166 ? -5.879 -8.367 -4.233 1.00 97.62 166 PRO A O 1
ATOM 1338 N N . VAL A 1 167 ? -3.656 -8.137 -3.997 1.00 98.00 167 VAL A N 1
ATOM 1339 C CA . VAL A 1 167 ? -3.686 -8.219 -2.527 1.00 98.00 167 VAL A CA 1
ATOM 1340 C C . VAL A 1 167 ? -4.286 -6.941 -1.930 1.00 98.00 167 VAL A C 1
ATOM 1342 O O . VAL A 1 167 ? -5.084 -7.023 -0.999 1.00 98.00 167 VAL A O 1
ATOM 1345 N N . LEU A 1 168 ? -3.946 -5.770 -2.484 1.00 97.44 168 LEU A N 1
ATOM 1346 C CA . LEU A 1 168 ? -4.618 -4.497 -2.197 1.00 97.44 168 LEU A CA 1
ATOM 1347 C C . LEU A 1 168 ? -5.672 -4.251 -3.271 1.00 97.44 168 LEU A C 1
ATOM 1349 O O . LEU A 1 168 ? -5.339 -4.042 -4.436 1.00 97.44 168 LEU A O 1
ATOM 1353 N N . ARG A 1 169 ? -6.942 -4.272 -2.879 1.00 98.12 169 ARG A N 1
ATOM 1354 C CA . ARG A 1 169 ? -8.081 -4.192 -3.790 1.00 98.12 169 ARG A CA 1
ATOM 1355 C C . ARG A 1 169 ? -8.760 -2.843 -3.644 1.00 98.12 169 ARG A C 1
ATOM 1357 O O . ARG A 1 169 ? -9.176 -2.460 -2.549 1.00 98.12 169 ARG A O 1
ATOM 1364 N N . ALA A 1 170 ? -8.902 -2.139 -4.764 1.00 98.44 170 ALA A N 1
ATOM 1365 C CA . ALA A 1 170 ? -9.786 -0.985 -4.837 1.00 98.44 170 ALA A CA 1
ATOM 1366 C C . ALA A 1 170 ? -11.206 -1.410 -4.443 1.00 98.44 170 ALA A C 1
ATOM 1368 O O . ALA A 1 170 ? -11.646 -2.504 -4.800 1.00 98.44 170 ALA A O 1
ATOM 1369 N N . MET A 1 171 ? -11.939 -0.545 -3.745 1.00 98.44 171 MET A N 1
ATOM 1370 C CA . MET A 1 171 ? -13.281 -0.877 -3.252 1.00 98.44 171 MET A CA 1
ATOM 1371 C C . MET A 1 171 ? -14.225 -1.320 -4.388 1.00 98.44 171 MET A C 1
ATOM 1373 O O . MET A 1 171 ? -15.019 -2.241 -4.212 1.00 98.44 171 MET A O 1
ATOM 1377 N N . VAL A 1 172 ? -14.078 -0.737 -5.584 1.00 97.31 172 VAL A N 1
ATOM 1378 C CA . VAL A 1 172 ? -14.848 -1.101 -6.786 1.00 97.31 172 VAL A CA 1
ATOM 1379 C C . VAL A 1 172 ? -14.634 -2.545 -7.261 1.00 97.31 172 VAL A C 1
ATOM 1381 O O . VAL A 1 172 ? -15.533 -3.100 -7.884 1.00 97.31 172 VAL A O 1
ATOM 1384 N N . LEU A 1 173 ? -13.497 -3.185 -6.953 1.00 96.25 173 LEU A N 1
ATOM 1385 C CA . LEU A 1 173 ? -13.277 -4.601 -7.286 1.00 96.25 173 LEU A CA 1
ATOM 1386 C C . LEU A 1 173 ? -14.164 -5.526 -6.449 1.00 96.25 173 LEU A C 1
ATOM 1388 O O . LEU A 1 173 ? -14.671 -6.515 -6.967 1.00 96.25 173 LEU A O 1
ATOM 1392 N N . GLU A 1 174 ? -14.360 -5.192 -5.174 1.00 95.00 174 GLU A N 1
ATOM 1393 C CA . GLU A 1 174 ? -15.088 -6.020 -4.203 1.00 95.00 174 GLU A CA 1
ATOM 1394 C C . GLU A 1 174 ? -16.590 -5.710 -4.154 1.00 95.00 174 GLU A C 1
ATOM 1396 O O . GLU A 1 174 ? -17.402 -6.579 -3.835 1.00 95.00 174 GLU A O 1
ATOM 1401 N N . PHE A 1 175 ? -16.977 -4.473 -4.480 1.00 97.00 175 PHE A N 1
ATOM 1402 C CA . PHE A 1 175 ? -18.344 -3.969 -4.324 1.00 97.00 175 PHE A CA 1
ATOM 1403 C C . PHE A 1 175 ? -18.874 -3.347 -5.625 1.00 97.00 175 PHE A C 1
ATOM 1405 O O . PHE A 1 175 ? -19.336 -2.211 -5.643 1.00 97.00 175 PHE A O 1
ATOM 1412 N N . GLN A 1 176 ? -18.832 -4.095 -6.732 1.00 95.44 176 GLN A N 1
ATOM 1413 C CA . GLN A 1 176 ? -19.183 -3.602 -8.079 1.00 95.44 176 GLN A CA 1
ATOM 1414 C C . GLN A 1 176 ? -20.607 -3.027 -8.215 1.00 95.44 176 GLN A C 1
ATOM 1416 O O . GLN A 1 176 ? -20.859 -2.181 -9.077 1.00 95.44 176 GLN A O 1
ATOM 1421 N N . HIS A 1 177 ? -21.542 -3.483 -7.378 1.00 96.19 177 HIS A N 1
ATOM 1422 C CA . HIS A 1 177 ? -22.934 -3.022 -7.377 1.00 96.19 177 HIS A CA 1
ATOM 1423 C C . HIS A 1 177 ? -23.168 -1.765 -6.530 1.00 96.19 177 HIS A C 1
ATOM 1425 O O . HIS A 1 177 ? -24.260 -1.204 -6.576 1.00 96.19 177 HIS A O 1
ATOM 1431 N N . ASP A 1 178 ? -22.164 -1.308 -5.782 1.00 97.75 178 ASP A N 1
ATOM 1432 C CA . ASP A 1 178 ? -22.240 -0.083 -4.998 1.00 97.75 178 ASP A CA 1
ATOM 1433 C C . ASP A 1 178 ? -21.665 1.090 -5.821 1.00 97.75 178 ASP A C 1
ATOM 1435 O O . ASP A 1 178 ? -20.471 1.126 -6.121 1.00 97.75 178 ASP A O 1
ATOM 1439 N N . PRO A 1 179 ? -22.476 2.072 -6.250 1.00 96.94 179 PRO A N 1
ATOM 1440 C CA . PRO A 1 179 ? -21.967 3.191 -7.036 1.00 96.94 179 PRO A CA 1
ATOM 1441 C C . PRO A 1 179 ? -21.072 4.138 -6.223 1.00 96.94 179 PRO A C 1
ATOM 1443 O O . PRO A 1 179 ? -20.264 4.843 -6.828 1.00 96.94 179 PRO A O 1
ATOM 1446 N N . VAL A 1 180 ? -21.179 4.154 -4.885 1.00 97.25 180 VAL A N 1
ATOM 1447 C CA . VAL A 1 180 ? -20.393 5.044 -4.013 1.00 97.25 180 VAL A CA 1
ATOM 1448 C C . VAL A 1 180 ? -18.912 4.686 -4.092 1.00 97.25 180 VAL A C 1
ATOM 1450 O O . VAL A 1 180 ? -18.065 5.574 -4.173 1.00 97.25 180 VAL A O 1
ATOM 1453 N N . VAL A 1 181 ? -18.584 3.391 -4.166 1.00 97.62 181 VAL A N 1
ATOM 1454 C CA . VAL A 1 181 ? -17.189 2.926 -4.137 1.00 97.62 181 VAL A CA 1
ATOM 1455 C C . VAL A 1 181 ? -16.377 3.266 -5.388 1.00 97.62 181 VAL A C 1
ATOM 1457 O O . VAL A 1 181 ? -15.157 3.123 -5.371 1.00 97.62 181 VAL A O 1
ATOM 1460 N N . ARG A 1 182 ? -17.017 3.736 -6.469 1.00 95.75 182 ARG A N 1
ATOM 1461 C CA . ARG A 1 182 ? -16.341 4.091 -7.732 1.00 95.75 182 ARG A CA 1
ATOM 1462 C C . ARG A 1 182 ? -15.347 5.240 -7.578 1.00 95.75 182 ARG A C 1
ATOM 1464 O O . ARG A 1 182 ? -14.366 5.278 -8.309 1.00 95.75 182 ARG A O 1
ATOM 1471 N N . ASN A 1 183 ? -15.606 6.144 -6.634 1.00 94.44 183 ASN A N 1
ATOM 1472 C CA . ASN A 1 183 ? -14.788 7.333 -6.379 1.00 94.44 183 ASN A CA 1
ATOM 1473 C C . ASN A 1 183 ? -14.047 7.259 -5.036 1.00 94.44 183 ASN A C 1
ATOM 1475 O O . ASN A 1 183 ? -13.594 8.280 -4.530 1.00 94.44 183 ASN A O 1
ATOM 1479 N N . ILE A 1 184 ? -13.957 6.071 -4.432 1.00 97.50 184 ILE A N 1
ATOM 1480 C CA . ILE A 1 184 ? -13.249 5.876 -3.169 1.00 97.50 184 ILE A CA 1
ATOM 1481 C C . ILE A 1 184 ? -11.819 5.426 -3.453 1.00 97.50 184 ILE A C 1
ATOM 1483 O O . ILE A 1 184 ? -11.592 4.319 -3.941 1.00 97.50 184 ILE A O 1
ATOM 1487 N N . ASP A 1 185 ? -10.862 6.276 -3.094 1.00 97.50 185 ASP A N 1
ATOM 1488 C CA . ASP A 1 185 ? -9.435 6.088 -3.360 1.00 97.50 185 ASP A CA 1
ATOM 1489 C C . ASP A 1 185 ? -8.539 6.200 -2.109 1.00 97.50 185 ASP A C 1
ATOM 1491 O O . ASP A 1 185 ? -7.341 5.931 -2.189 1.00 97.50 185 ASP A O 1
ATOM 1495 N N . LEU A 1 186 ? -9.111 6.547 -0.948 1.00 98.25 186 LEU A N 1
ATOM 1496 C CA . LEU A 1 186 ? -8.403 6.697 0.337 1.00 98.25 186 LEU A CA 1
ATOM 1497 C C . LEU A 1 186 ? -8.636 5.541 1.330 1.00 98.25 186 LEU A C 1
ATOM 1499 O O . LEU A 1 186 ? -8.245 5.613 2.492 1.00 98.25 186 LEU A O 1
ATOM 1503 N N . GLN A 1 187 ? -9.245 4.450 0.873 1.00 98.75 187 GLN A N 1
ATOM 1504 C CA . GLN A 1 187 ? -9.392 3.193 1.611 1.00 98.75 187 GLN A CA 1
ATOM 1505 C C . GLN A 1 187 ? -9.377 2.025 0.626 1.00 98.75 187 GLN A C 1
ATOM 1507 O O . GLN A 1 187 ? -9.614 2.197 -0.571 1.00 98.75 187 GLN A O 1
ATOM 1512 N N . TYR A 1 188 ? -9.108 0.829 1.128 1.00 98.88 188 TYR A N 1
ATOM 1513 C CA . TYR A 1 188 ? -8.989 -0.361 0.298 1.00 98.88 188 TYR A CA 1
ATOM 1514 C C . TYR A 1 188 ? -9.352 -1.621 1.070 1.00 98.88 188 TYR A C 1
ATOM 1516 O O . TYR A 1 188 ? -9.356 -1.640 2.301 1.00 98.88 188 TYR A O 1
ATOM 1524 N N . MET A 1 189 ? -9.620 -2.692 0.333 1.00 98.81 189 MET A N 1
ATOM 1525 C CA . MET A 1 189 ? -9.724 -4.031 0.894 1.00 98.81 189 MET A CA 1
ATOM 1526 C C . MET A 1 189 ? -8.351 -4.707 0.815 1.00 98.81 189 MET A C 1
ATOM 1528 O O . MET A 1 189 ? -7.761 -4.824 -0.259 1.00 98.81 189 MET A O 1
ATOM 1532 N N . LEU A 1 190 ? -7.806 -5.126 1.953 1.00 98.62 190 LEU A N 1
ATOM 1533 C CA . LEU A 1 190 ? -6.634 -5.988 2.034 1.00 98.62 190 LEU A CA 1
ATOM 1534 C C . LEU A 1 190 ? -7.113 -7.435 1.985 1.00 98.62 190 LEU A C 1
ATOM 1536 O O . LEU A 1 190 ? -7.543 -7.979 3.004 1.00 98.62 190 LEU A O 1
ATOM 1540 N N . GLY A 1 191 ? -7.062 -8.051 0.805 1.00 97.94 191 GLY A N 1
ATOM 1541 C CA . GLY A 1 191 ? -7.767 -9.303 0.531 1.00 97.94 191 GLY A CA 1
ATOM 1542 C C . GLY A 1 191 ? -9.291 -9.172 0.712 1.00 97.94 191 GLY A C 1
ATOM 1543 O O . GLY A 1 191 ? -9.813 -8.060 0.750 1.00 97.94 191 GLY A O 1
ATOM 1544 N N . PRO A 1 192 ? -10.026 -10.286 0.856 1.00 96.38 192 PRO A N 1
ATOM 1545 C CA . PRO A 1 192 ? -11.492 -10.255 0.910 1.00 96.38 192 PRO A CA 1
ATOM 1546 C C . PRO A 1 192 ? -12.082 -9.833 2.272 1.00 96.38 192 PRO A C 1
ATOM 1548 O O . PRO A 1 192 ? -13.268 -9.503 2.353 1.00 96.38 192 PRO A O 1
ATOM 1551 N N . ALA A 1 193 ? -11.293 -9.872 3.354 1.00 97.56 193 ALA A N 1
ATOM 1552 C CA . ALA A 1 193 ? -11.810 -9.808 4.725 1.00 97.56 193 ALA A CA 1
ATOM 1553 C C . ALA A 1 193 ? -11.608 -8.467 5.445 1.00 97.56 193 ALA A C 1
ATOM 1555 O O . ALA A 1 193 ? -12.372 -8.153 6.359 1.00 97.56 193 ALA A O 1
ATOM 1556 N N . LEU A 1 194 ? -10.573 -7.701 5.091 1.00 98.69 194 LEU A N 1
ATOM 1557 C CA . LEU A 1 194 ? -10.125 -6.541 5.865 1.00 98.69 194 LEU A CA 1
ATOM 1558 C C . LEU A 1 194 ? -10.263 -5.255 5.054 1.00 98.69 194 LEU A C 1
ATOM 1560 O O . LEU A 1 194 ? -9.584 -5.101 4.049 1.00 98.69 194 LEU A O 1
ATOM 1564 N N . LEU A 1 195 ? -11.078 -4.313 5.519 1.00 98.81 195 LEU A N 1
ATOM 1565 C CA . LEU A 1 195 ? -11.107 -2.944 5.007 1.00 98.81 195 LEU A CA 1
ATOM 1566 C C . LEU A 1 195 ? -10.119 -2.100 5.806 1.00 98.81 195 LEU A C 1
ATOM 1568 O O . LEU A 1 195 ? -10.209 -2.045 7.032 1.00 98.81 195 LEU A O 1
ATOM 1572 N N . ILE A 1 196 ? -9.197 -1.437 5.117 1.00 98.81 196 ILE A N 1
ATOM 1573 C CA . ILE A 1 196 ? -8.157 -0.590 5.698 1.00 98.81 196 ILE A CA 1
ATOM 1574 C C . ILE A 1 196 ? -8.351 0.846 5.205 1.00 98.81 196 ILE A C 1
ATOM 1576 O O . ILE A 1 196 ? -8.461 1.071 3.999 1.00 98.81 196 ILE A O 1
ATOM 1580 N N . ALA A 1 197 ? -8.343 1.823 6.114 1.00 98.69 197 ALA A N 1
ATOM 1581 C CA . ALA A 1 197 ? -8.419 3.242 5.755 1.00 98.69 197 ALA A CA 1
ATOM 1582 C C . ALA A 1 197 ? -7.275 4.039 6.409 1.00 98.69 197 ALA A C 1
ATOM 1584 O O . ALA A 1 197 ? -7.373 4.396 7.584 1.00 98.69 197 ALA A O 1
ATOM 1585 N N . PRO A 1 198 ? -6.163 4.289 5.690 1.00 98.56 198 PRO A N 1
ATOM 1586 C CA . PRO A 1 198 ? -5.076 5.134 6.180 1.00 98.56 198 PRO A CA 1
ATOM 1587 C C . PRO A 1 198 ? -5.521 6.559 6.526 1.00 98.56 198 PRO A C 1
ATOM 1589 O O . PRO A 1 198 ? -6.458 7.100 5.947 1.00 98.56 198 PRO A O 1
ATOM 1592 N N . VAL A 1 199 ? -4.831 7.169 7.491 1.00 98.56 199 VAL A N 1
ATOM 1593 C CA . VAL A 1 199 ? -5.110 8.534 7.955 1.00 98.56 199 VAL A CA 1
ATOM 1594 C C . VAL A 1 199 ? -4.127 9.490 7.286 1.00 98.56 199 VAL A C 1
ATOM 1596 O O . VAL A 1 199 ? -2.923 9.373 7.503 1.00 98.56 199 VAL A O 1
ATOM 1599 N N . PHE A 1 200 ? -4.647 10.427 6.492 1.00 97.75 200 PHE A N 1
ATOM 1600 C CA . PHE A 1 200 ? -3.854 11.393 5.715 1.00 97.75 200 PHE A CA 1
ATOM 1601 C C . PHE A 1 200 ? -3.931 12.829 6.257 1.00 97.75 200 PHE A C 1
ATOM 1603 O O . PHE A 1 200 ? -3.196 13.695 5.795 1.00 97.75 200 PHE A O 1
ATOM 1610 N N . ASP A 1 201 ? -4.813 13.091 7.223 1.00 96.25 201 ASP A N 1
ATOM 1611 C CA . ASP A 1 201 ? -4.999 14.403 7.849 1.00 96.25 201 ASP A CA 1
ATOM 1612 C C . ASP A 1 201 ? -4.262 14.468 9.197 1.00 96.25 201 ASP A C 1
ATOM 1614 O O . ASP A 1 201 ? -4.503 13.645 10.087 1.00 96.25 201 ASP A O 1
ATOM 1618 N N . GLU A 1 202 ? -3.399 15.472 9.368 1.00 96.19 202 GLU A N 1
ATOM 1619 C CA . GLU A 1 202 ? -2.626 15.734 10.591 1.00 96.19 202 GLU A CA 1
ATOM 1620 C C . GLU A 1 202 ? -3.503 15.990 11.828 1.00 96.19 202 GLU A C 1
ATOM 1622 O O . GLU A 1 202 ? -3.084 15.736 12.960 1.00 96.19 202 GLU A O 1
ATOM 1627 N N . SER A 1 203 ? -4.769 16.383 11.639 1.00 97.31 203 SER A N 1
ATOM 1628 C CA . SER A 1 203 ? -5.772 16.459 12.710 1.00 97.31 203 SER A CA 1
ATOM 1629 C C . SER A 1 203 ? -6.162 15.082 13.280 1.00 97.31 203 SER A C 1
ATOM 1631 O O . SER A 1 203 ? -6.864 14.993 14.298 1.00 97.31 203 SER A O 1
ATOM 1633 N N . ASN A 1 204 ? -5.666 14.007 12.656 1.00 97.69 204 ASN A N 1
ATOM 1634 C CA . ASN A 1 204 ? -5.969 12.603 12.899 1.00 97.69 204 ASN A CA 1
ATOM 1635 C C . ASN A 1 204 ? -7.422 12.213 12.606 1.00 97.69 204 ASN A C 1
ATOM 1637 O O . ASN A 1 204 ? -7.913 11.222 13.149 1.00 97.69 204 ASN A O 1
ATOM 1641 N N . ARG A 1 205 ? -8.123 12.982 11.772 1.00 97.94 205 ARG A N 1
ATOM 1642 C CA . ARG A 1 205 ? -9.467 12.637 11.311 1.00 97.94 205 ARG A CA 1
ATOM 1643 C C . ARG A 1 205 ? -9.416 11.787 10.052 1.00 97.94 205 ARG A C 1
ATOM 1645 O O . ARG A 1 205 ? -8.527 11.918 9.217 1.00 97.94 205 ARG A O 1
ATOM 1652 N N . VAL A 1 206 ? -10.388 10.898 9.933 1.00 97.75 206 VAL A N 1
ATOM 1653 C CA . VAL A 1 206 ? -10.587 10.064 8.751 1.00 97.75 206 VAL A CA 1
ATOM 1654 C C . VAL A 1 206 ? -12.074 9.822 8.562 1.00 97.75 206 VAL A C 1
ATOM 1656 O O . VAL A 1 206 ? -12.821 9.684 9.534 1.00 97.75 206 VAL A O 1
ATOM 1659 N N . GLN A 1 207 ? -12.481 9.764 7.301 1.00 97.69 207 GLN A N 1
ATOM 1660 C CA . GLN A 1 207 ? -13.815 9.368 6.896 1.00 97.69 207 GLN A CA 1
ATOM 1661 C C . GLN A 1 207 ? -13.712 8.017 6.189 1.00 97.69 207 GLN A C 1
ATOM 1663 O O . GLN A 1 207 ? -12.922 7.867 5.259 1.00 97.69 207 GLN A O 1
ATOM 1668 N N . VAL A 1 208 ? -14.478 7.030 6.646 1.00 98.38 208 VAL A N 1
ATOM 1669 C CA . VAL A 1 208 ? -14.469 5.672 6.095 1.00 98.38 208 VAL A CA 1
ATOM 1670 C C . VAL A 1 208 ? -15.871 5.313 5.645 1.00 98.38 208 VAL A C 1
ATOM 1672 O O . VAL A 1 208 ? -16.818 5.410 6.421 1.00 98.38 208 VAL A O 1
ATOM 1675 N N . TYR A 1 209 ? -16.013 4.875 4.404 1.00 98.75 209 TYR A N 1
ATOM 1676 C CA . TYR A 1 209 ? -17.248 4.293 3.911 1.00 98.75 209 TYR A CA 1
ATOM 1677 C C . TYR A 1 209 ? -17.228 2.783 4.123 1.00 98.75 209 TYR 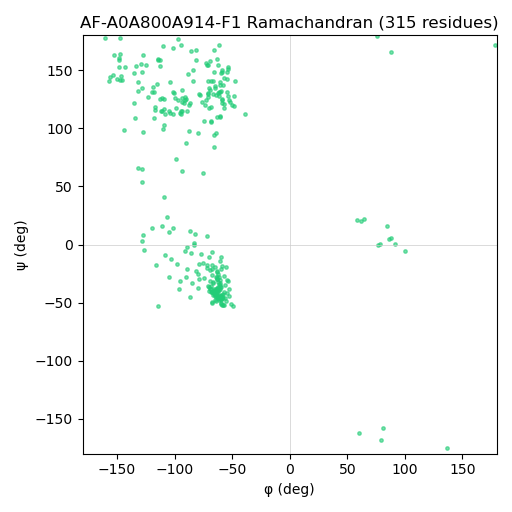A C 1
ATOM 1679 O O . TYR A 1 209 ? -16.333 2.084 3.643 1.00 98.75 209 TYR A O 1
ATOM 1687 N N . LEU A 1 210 ? -18.233 2.270 4.817 1.00 98.62 210 LEU A N 1
ATOM 1688 C CA . LEU A 1 210 ? -18.475 0.844 4.960 1.00 98.62 210 LEU A CA 1
ATOM 1689 C C . LEU A 1 210 ? -19.606 0.463 4.001 1.00 98.62 210 LEU A C 1
ATOM 1691 O O . LEU A 1 210 ? -20.733 0.902 4.232 1.00 98.62 210 LEU A O 1
ATOM 1695 N N . PRO A 1 211 ? -19.343 -0.329 2.943 1.00 98.06 211 PRO A N 1
ATOM 1696 C CA . PRO A 1 211 ? -20.374 -0.793 2.014 1.00 98.06 211 PRO A CA 1
ATOM 1697 C C . PRO A 1 211 ? -21.446 -1.651 2.693 1.00 98.06 211 PRO A C 1
ATOM 1699 O O . PRO A 1 211 ? -21.296 -2.068 3.845 1.00 98.06 211 PRO A O 1
ATOM 1702 N N . GLN A 1 212 ? -22.514 -1.971 1.958 1.00 97.38 212 GLN A N 1
ATOM 1703 C CA . GLN A 1 212 ? -23.589 -2.841 2.445 1.00 97.38 212 GLN A CA 1
ATOM 1704 C C . GLN A 1 212 ? -23.050 -4.136 3.078 1.00 97.38 212 GLN A C 1
ATOM 1706 O O . GLN A 1 212 ? -22.277 -4.880 2.471 1.00 97.38 212 GLN A O 1
ATOM 1711 N N . GLY A 1 213 ? -23.504 -4.421 4.300 1.00 95.25 213 GLY A N 1
ATOM 1712 C CA . GLY A 1 213 ? -23.092 -5.589 5.071 1.00 95.25 213 GLY A CA 1
ATOM 1713 C C . GLY A 1 213 ? -22.827 -5.247 6.531 1.00 95.25 213 GLY A C 1
ATOM 1714 O O . GLY A 1 213 ? -23.055 -4.126 6.977 1.00 95.25 213 GLY A O 1
ATOM 1715 N N . GLN A 1 214 ? -22.353 -6.234 7.283 1.00 97.00 214 GLN A N 1
ATOM 1716 C CA . GLN A 1 214 ? -21.920 -6.031 8.660 1.00 97.00 214 GLN A CA 1
ATOM 1717 C C . GLN A 1 214 ? -20.397 -6.006 8.731 1.00 97.00 214 GLN A C 1
ATOM 1719 O O . GLN A 1 214 ? -19.709 -6.810 8.093 1.00 97.00 214 GLN A O 1
ATOM 1724 N N . TRP A 1 215 ? -19.896 -5.095 9.546 1.00 97.94 215 TRP A N 1
ATOM 1725 C CA . TRP A 1 215 ? -18.485 -4.809 9.716 1.00 97.94 215 TRP A CA 1
ATOM 1726 C C . TRP A 1 215 ? -18.168 -4.769 11.198 1.00 97.94 215 TRP A C 1
ATOM 1728 O O . TRP A 1 215 ? -18.951 -4.253 11.986 1.00 97.94 215 TRP A O 1
ATOM 1738 N N . LEU A 1 216 ? -17.029 -5.321 11.582 1.00 97.12 216 LEU A N 1
ATOM 1739 C CA . LEU A 1 216 ? -16.568 -5.296 12.959 1.00 97.12 216 LEU A CA 1
ATOM 1740 C C . LEU A 1 216 ? -15.316 -4.433 13.049 1.00 97.12 216 LEU A C 1
ATOM 1742 O O . LEU A 1 216 ? -14.348 -4.701 12.336 1.00 97.12 216 LEU A O 1
ATOM 1746 N N . ASP A 1 217 ? -15.306 -3.432 13.921 1.00 96.44 217 ASP A N 1
ATOM 1747 C CA . ASP A 1 217 ? -14.080 -2.692 14.209 1.00 96.44 217 ASP A CA 1
ATOM 1748 C C . ASP A 1 217 ? -13.026 -3.644 14.804 1.00 96.44 217 ASP A C 1
ATOM 1750 O O . ASP A 1 217 ? -13.273 -4.399 15.753 1.00 96.44 217 ASP A O 1
ATOM 1754 N N . PHE A 1 218 ? -11.829 -3.654 14.217 1.00 96.25 218 PHE A N 1
ATOM 1755 C CA . PHE A 1 218 ? -10.757 -4.567 14.604 1.00 96.25 218 PHE A CA 1
ATOM 1756 C C . PHE A 1 218 ? -10.263 -4.344 16.042 1.00 96.25 218 PHE A C 1
ATOM 1758 O O . PHE A 1 218 ? -9.777 -5.289 16.669 1.00 96.25 218 PHE A O 1
ATOM 1765 N N . TRP A 1 219 ? -10.372 -3.129 16.572 1.00 94.62 219 TRP A N 1
ATOM 1766 C CA . TRP A 1 219 ? -9.846 -2.754 17.882 1.00 94.62 219 TRP A CA 1
ATOM 1767 C C . TRP A 1 219 ? -10.895 -2.826 18.982 1.00 94.62 219 TRP A C 1
ATOM 1769 O O . TRP A 1 219 ? -10.550 -3.193 20.104 1.00 94.62 219 TRP A O 1
ATOM 1779 N N . THR A 1 220 ? -12.138 -2.440 18.689 1.00 93.81 220 THR A N 1
ATOM 1780 C CA . THR A 1 220 ? -13.202 -2.315 19.699 1.00 93.81 220 THR A CA 1
ATOM 1781 C C . THR A 1 220 ? -14.197 -3.468 19.692 1.00 93.81 220 THR A C 1
ATOM 1783 O O . THR A 1 220 ? -14.968 -3.584 20.641 1.00 93.81 220 THR A O 1
ATOM 1786 N N . ASP A 1 221 ? -14.188 -4.312 18.655 1.00 91.69 221 ASP A N 1
ATOM 1787 C CA . ASP A 1 221 ? -15.234 -5.310 18.402 1.00 91.69 221 ASP A CA 1
ATOM 1788 C C . ASP A 1 221 ? -16.637 -4.690 18.249 1.00 91.69 221 ASP A C 1
ATOM 1790 O O . ASP A 1 221 ? -17.653 -5.372 18.406 1.00 91.69 221 ASP A O 1
ATOM 1794 N N . GLU A 1 222 ? -16.715 -3.396 17.934 1.00 94.38 222 GLU A N 1
ATOM 1795 C CA . GLU A 1 222 ? -17.979 -2.727 17.650 1.00 94.38 222 GLU A CA 1
ATOM 1796 C C . GLU A 1 222 ? -18.538 -3.194 16.305 1.00 94.38 222 GLU A C 1
ATOM 1798 O O . GLU A 1 222 ? -17.842 -3.199 15.287 1.00 94.38 222 GLU A O 1
ATOM 1803 N N . LEU A 1 223 ? -19.809 -3.595 16.311 1.00 95.94 223 LEU A N 1
ATOM 1804 C CA . LEU A 1 223 ? -20.538 -4.002 15.119 1.00 95.94 223 LEU A CA 1
ATOM 1805 C C . LEU A 1 223 ? -21.161 -2.776 14.441 1.00 95.94 223 LEU A C 1
ATOM 1807 O O . LEU A 1 223 ? -22.007 -2.102 15.021 1.00 95.94 223 LEU A O 1
ATOM 1811 N N . LEU A 1 224 ? -20.803 -2.559 13.182 1.00 97.12 224 LEU A N 1
ATOM 1812 C CA . LEU A 1 224 ? -21.298 -1.494 12.318 1.00 97.12 224 LEU A CA 1
ATOM 1813 C C . LEU A 1 224 ? -22.074 -2.111 11.149 1.00 97.12 224 LEU A C 1
ATOM 1815 O O . LEU A 1 224 ? -21.664 -3.122 10.575 1.00 97.12 224 LEU A O 1
ATOM 1819 N N . ILE A 1 225 ? -23.206 -1.507 10.787 1.00 97.88 225 ILE A N 1
ATOM 1820 C CA . ILE A 1 225 ? -24.059 -1.967 9.684 1.00 97.88 225 ILE A CA 1
ATOM 1821 C C . ILE A 1 225 ? -23.970 -0.938 8.559 1.00 97.88 225 ILE A C 1
ATOM 1823 O O . ILE A 1 225 ? -24.388 0.204 8.730 1.00 97.88 225 ILE A O 1
ATOM 1827 N N . GLY A 1 226 ? -23.411 -1.346 7.421 1.00 97.12 226 GLY A N 1
ATOM 1828 C CA . GLY A 1 226 ? -23.367 -0.538 6.208 1.00 97.12 226 GLY A CA 1
ATOM 1829 C C . GLY A 1 226 ? -24.636 -0.686 5.353 1.00 97.12 226 GLY A C 1
ATOM 1830 O O . GLY A 1 226 ? -25.396 -1.643 5.535 1.00 97.12 226 GLY A O 1
ATOM 1831 N N . PRO A 1 227 ? -24.855 0.200 4.365 1.00 97.88 227 PRO A N 1
ATOM 1832 C CA . PRO A 1 227 ? -23.930 1.241 3.921 1.00 97.88 227 PRO A CA 1
ATOM 1833 C C . PRO A 1 227 ? -23.908 2.456 4.860 1.00 97.88 227 PRO A C 1
ATOM 1835 O O . PRO A 1 227 ? -24.959 3.006 5.184 1.00 97.88 227 PRO A O 1
ATOM 1838 N N . VAL A 1 228 ? -22.724 2.884 5.304 1.00 98.06 228 VAL A N 1
ATOM 1839 C CA . VAL A 1 228 ? -22.583 4.019 6.234 1.00 98.06 228 VAL A CA 1
ATOM 1840 C C . VAL A 1 228 ? -21.227 4.709 6.086 1.00 98.06 228 VAL A C 1
ATOM 1842 O O . VAL A 1 228 ? -20.215 4.060 5.828 1.00 98.06 228 VAL A O 1
ATOM 1845 N N . TRP A 1 229 ? -21.206 6.029 6.275 1.00 98.38 229 TRP A N 1
ATOM 1846 C CA . TRP A 1 229 ? -19.978 6.803 6.455 1.00 98.38 229 TRP A CA 1
ATOM 1847 C C . TRP A 1 229 ? -19.674 6.956 7.944 1.00 98.38 229 TRP A C 1
ATOM 1849 O O . TRP A 1 229 ? -20.512 7.432 8.708 1.00 98.38 229 TRP A O 1
ATOM 1859 N N . VAL A 1 230 ? -18.467 6.575 8.346 1.00 97.88 230 VAL A N 1
ATOM 1860 C CA . VAL A 1 230 ? -17.956 6.697 9.711 1.00 97.88 230 VAL A CA 1
ATOM 1861 C C . VAL A 1 230 ? -16.884 7.779 9.720 1.00 97.88 230 VAL A C 1
ATOM 1863 O O . VAL A 1 230 ? -15.850 7.632 9.072 1.00 97.88 230 VAL A O 1
ATOM 1866 N N . GLU A 1 231 ? -17.119 8.863 10.454 1.00 97.62 231 GLU A N 1
ATOM 1867 C CA . GLU A 1 231 ? -16.093 9.866 10.743 1.00 97.62 231 GLU A CA 1
ATOM 1868 C C . GLU A 1 231 ? -15.550 9.640 12.152 1.00 97.62 231 GLU A C 1
ATOM 1870 O O . GLU A 1 231 ? -16.312 9.515 13.112 1.00 97.62 231 GLU A O 1
ATOM 1875 N N . GLN A 1 232 ? -14.228 9.603 12.293 1.00 96.19 232 GLN A N 1
ATOM 1876 C CA . GLN A 1 232 ? -13.596 9.440 13.596 1.00 96.19 232 GLN A CA 1
ATOM 1877 C C . GLN A 1 232 ? -12.247 10.147 13.679 1.00 96.19 232 GLN A C 1
ATOM 1879 O O . GLN A 1 232 ? -11.534 10.300 12.686 1.00 96.19 232 GLN A O 1
ATOM 1884 N N . LYS A 1 233 ? -11.879 10.540 14.902 1.00 98.00 233 LYS A N 1
ATOM 1885 C CA . LYS A 1 233 ? -10.522 10.970 15.242 1.00 98.00 233 LYS A CA 1
ATOM 1886 C C . LYS A 1 233 ? -9.746 9.771 15.782 1.00 98.00 233 LYS A C 1
ATOM 1888 O O . LYS A 1 233 ? -10.082 9.243 16.839 1.00 98.00 233 LYS A O 1
ATOM 1893 N N . VAL A 1 234 ? -8.713 9.346 15.064 1.00 98.00 234 VAL A N 1
ATOM 1894 C CA . VAL A 1 234 ? -7.992 8.096 15.324 1.00 98.00 234 VAL A CA 1
ATOM 1895 C C . VAL A 1 234 ? -6.728 8.366 16.145 1.00 98.00 234 VAL A C 1
ATOM 1897 O O . VAL A 1 234 ? -5.871 9.127 15.697 1.00 98.00 234 VAL A O 1
ATOM 1900 N N . PRO A 1 235 ? -6.531 7.724 17.307 1.00 97.88 235 PRO A N 1
ATOM 1901 C CA . PRO A 1 235 ? -5.258 7.777 18.028 1.00 97.88 235 PRO A CA 1
ATOM 1902 C C . PRO A 1 235 ? -4.064 7.373 17.147 1.00 97.88 235 PRO A C 1
ATOM 1904 O O . PRO A 1 235 ? -4.214 6.573 16.221 1.00 97.88 235 PRO A O 1
ATOM 1907 N N . LEU A 1 236 ? -2.868 7.905 17.423 1.00 97.19 236 LEU A N 1
ATOM 1908 C CA . LEU A 1 236 ? -1.678 7.600 16.615 1.00 97.19 236 LEU A CA 1
ATOM 1909 C C . LEU A 1 236 ? -1.302 6.120 16.635 1.00 97.19 236 LEU A C 1
ATOM 1911 O O . LEU A 1 236 ? -0.754 5.636 15.657 1.00 97.19 236 LEU A O 1
ATOM 1915 N N . ASP A 1 237 ? -1.622 5.381 17.695 1.00 97.25 237 ASP A N 1
ATOM 1916 C CA . ASP A 1 237 ? -1.307 3.958 17.810 1.00 97.25 237 ASP A CA 1
ATOM 1917 C C . ASP A 1 237 ? -2.329 3.041 17.107 1.00 97.25 237 ASP A C 1
ATOM 1919 O O . ASP A 1 237 ? -2.186 1.816 17.157 1.00 97.25 237 ASP A O 1
ATOM 1923 N N . ARG A 1 238 ? -3.362 3.595 16.459 1.00 97.50 238 ARG A N 1
ATOM 1924 C CA . ARG A 1 238 ? -4.411 2.845 15.753 1.00 97.50 238 ARG A CA 1
ATOM 1925 C C . ARG A 1 238 ? -4.537 3.284 14.301 1.00 97.50 238 ARG A C 1
ATOM 1927 O O . ARG A 1 238 ? -4.263 4.425 13.945 1.00 97.50 238 ARG A O 1
ATOM 1934 N N . LEU A 1 239 ? -5.028 2.357 13.491 1.00 98.19 239 LEU A N 1
ATOM 1935 C CA . LEU A 1 239 ? -5.415 2.542 12.097 1.00 98.19 239 LEU A CA 1
ATOM 1936 C C . LEU A 1 239 ? -6.843 2.000 11.951 1.00 98.19 239 LEU A C 1
ATOM 1938 O O . LEU A 1 239 ? -7.075 0.905 12.458 1.00 98.19 239 LEU A O 1
ATOM 1942 N N . PRO A 1 240 ? -7.791 2.679 11.289 1.00 98.56 240 PRO A N 1
ATOM 1943 C CA . PRO A 1 240 ? -9.094 2.090 10.997 1.00 98.56 240 PRO A CA 1
ATOM 1944 C C . PRO A 1 240 ? -8.948 0.787 10.204 1.00 98.56 240 PRO A C 1
ATOM 1946 O O . PRO A 1 240 ? -8.422 0.769 9.088 1.00 98.56 240 PRO A O 1
ATOM 1949 N N . ILE A 1 241 ? -9.404 -0.304 10.815 1.00 98.62 241 ILE A N 1
ATOM 1950 C CA . ILE A 1 241 ? -9.423 -1.643 10.235 1.00 98.62 241 ILE A CA 1
ATOM 1951 C C . ILE A 1 241 ? -10.792 -2.227 10.560 1.00 98.62 241 ILE A C 1
ATOM 1953 O O . ILE A 1 241 ? -11.144 -2.349 11.734 1.00 98.62 241 ILE A O 1
ATOM 1957 N N . TYR A 1 242 ? -11.541 -2.613 9.534 1.00 98.69 242 TYR A N 1
ATOM 1958 C CA . TYR A 1 242 ? -12.856 -3.223 9.692 1.00 98.69 242 TYR A CA 1
ATOM 1959 C C . TYR A 1 242 ? -12.864 -4.622 9.095 1.00 98.69 242 TYR A C 1
ATOM 1961 O O . TYR A 1 242 ? -12.417 -4.843 7.971 1.00 98.69 242 TYR A O 1
ATOM 1969 N N . ILE A 1 243 ? -13.376 -5.578 9.858 1.00 98.31 243 ILE A N 1
ATOM 1970 C CA . ILE A 1 243 ? -13.489 -6.973 9.451 1.00 98.31 243 ILE A CA 1
ATOM 1971 C C . ILE A 1 243 ? -14.874 -7.186 8.856 1.00 98.31 243 ILE A C 1
ATOM 1973 O O . ILE A 1 243 ? -15.885 -6.969 9.527 1.00 98.31 243 ILE A O 1
ATOM 1977 N N . ARG A 1 244 ? -14.924 -7.655 7.613 1.00 96.56 244 ARG A N 1
ATOM 1978 C CA . ARG A 1 244 ? -16.171 -8.018 6.940 1.00 96.56 244 ARG A CA 1
ATOM 1979 C C . ARG A 1 244 ? -16.814 -9.227 7.619 1.00 96.56 244 ARG A C 1
ATOM 1981 O O . ARG A 1 244 ? -16.128 -10.186 7.982 1.00 96.56 244 ARG A O 1
ATOM 1988 N N . GLN A 1 245 ? -18.135 -9.221 7.751 1.00 89.88 245 GLN A N 1
ATOM 1989 C CA . GLN A 1 245 ? -18.883 -10.375 8.247 1.00 89.88 245 GLN A CA 1
ATOM 1990 C C . GLN A 1 245 ? -18.603 -11.659 7.468 1.00 89.88 245 GLN A C 1
ATOM 1992 O O . GLN A 1 245 ? -18.346 -11.634 6.269 1.00 89.88 245 GLN A O 1
ATOM 1997 N N . ASN A 1 246 ? -18.680 -12.789 8.181 1.00 87.19 246 ASN A N 1
ATOM 1998 C CA . ASN A 1 246 ? -18.426 -14.138 7.667 1.00 87.19 246 ASN A CA 1
ATOM 1999 C C . ASN A 1 246 ? -16.990 -14.352 7.162 1.00 87.19 246 ASN A C 1
ATOM 2001 O O . ASN A 1 246 ? -16.733 -15.292 6.415 1.00 87.19 246 ASN A O 1
ATOM 2005 N N . SER A 1 247 ? -16.049 -13.514 7.601 1.00 90.00 247 SER A N 1
ATOM 2006 C CA . SER A 1 247 ? -14.631 -13.701 7.311 1.00 90.00 247 SER A CA 1
ATOM 2007 C C . SER A 1 247 ? -13.977 -14.671 8.287 1.00 90.00 247 SER A C 1
ATOM 2009 O O . SER A 1 247 ? -14.210 -14.625 9.496 1.00 90.00 247 SER A O 1
ATOM 2011 N N . VAL A 1 248 ? -13.085 -15.501 7.754 1.00 89.50 248 VAL A N 1
ATOM 2012 C CA . VAL A 1 248 ? -12.153 -16.327 8.521 1.00 89.50 248 VAL A CA 1
ATOM 2013 C C . VAL A 1 248 ? -10.754 -15.787 8.257 1.00 89.50 248 VAL A C 1
ATOM 2015 O O . VAL A 1 248 ? -10.281 -15.831 7.125 1.00 89.50 248 VAL A O 1
ATOM 2018 N N . ILE A 1 249 ? -10.101 -15.248 9.290 1.00 92.44 249 ILE A N 1
ATOM 2019 C CA . ILE A 1 249 ? -8.766 -14.649 9.164 1.00 92.44 249 ILE A CA 1
ATOM 2020 C C . ILE A 1 249 ? -7.755 -15.562 9.870 1.00 92.44 249 ILE A C 1
ATOM 2022 O O . ILE A 1 249 ? -7.705 -15.570 11.108 1.00 92.44 249 ILE A O 1
ATOM 2026 N N . PRO A 1 250 ? -6.971 -16.363 9.123 1.00 90.62 250 PRO A N 1
ATOM 2027 C CA . PRO A 1 250 ? -5.915 -17.169 9.710 1.00 90.62 250 PRO A CA 1
ATOM 2028 C C . PRO A 1 250 ? -4.775 -16.264 10.184 1.00 90.62 250 PRO A C 1
ATOM 2030 O O . PRO A 1 250 ? -4.332 -15.359 9.476 1.00 90.62 250 PRO A O 1
ATOM 2033 N N . THR A 1 251 ? -4.292 -16.529 11.392 1.00 90.00 251 THR A N 1
ATOM 2034 C CA . THR A 1 251 ? -3.195 -15.796 12.019 1.00 90.00 251 THR A CA 1
ATOM 2035 C C . THR A 1 251 ? -2.100 -16.723 12.528 1.00 90.00 251 THR A C 1
ATOM 2037 O O . THR A 1 251 ? -2.363 -17.859 12.913 1.00 90.00 251 THR A O 1
ATOM 2040 N N . GLY A 1 252 ? -0.861 -16.248 12.503 1.00 87.69 252 GLY A N 1
ATOM 2041 C CA . GLY A 1 252 ? 0.298 -16.922 13.072 1.00 87.69 252 GLY A CA 1
ATOM 2042 C C . GLY A 1 252 ? 0.595 -16.461 14.505 1.00 87.69 252 GLY A C 1
ATOM 2043 O O . GLY A 1 252 ? -0.013 -15.496 14.988 1.00 87.69 252 GLY A O 1
ATOM 2044 N N . PRO A 1 253 ? 1.539 -17.133 15.185 1.00 87.12 253 PRO A N 1
ATOM 2045 C CA . PRO A 1 253 ? 2.116 -16.647 16.430 1.00 87.12 253 PRO A CA 1
ATOM 2046 C C . PRO A 1 253 ? 2.923 -15.362 16.188 1.00 87.12 253 PRO A C 1
ATOM 2048 O O . PRO A 1 253 ? 3.214 -14.985 15.051 1.00 87.12 253 PRO A O 1
ATOM 2051 N N . GLU A 1 254 ? 3.280 -14.678 17.271 1.00 83.88 254 GLU A N 1
ATOM 2052 C CA . GLU A 1 254 ? 4.268 -13.603 17.193 1.00 83.88 254 GLU A CA 1
ATOM 2053 C C . GLU A 1 254 ? 5.648 -14.199 16.899 1.00 83.88 254 GLU A C 1
ATOM 2055 O O . GLU A 1 254 ? 6.036 -15.186 17.524 1.00 83.88 254 GLU A O 1
ATOM 2060 N N . MET A 1 255 ? 6.351 -13.610 15.931 1.00 87.06 255 MET A N 1
ATOM 2061 C CA . MET A 1 255 ? 7.686 -14.019 15.505 1.00 87.06 255 MET A CA 1
ATOM 2062 C C . MET A 1 255 ? 8.520 -12.780 15.152 1.00 87.06 255 MET A C 1
ATOM 2064 O O . MET A 1 255 ? 7.970 -11.755 14.742 1.00 87.06 255 MET A O 1
ATOM 2068 N N . ASN A 1 256 ? 9.837 -12.891 15.281 1.00 87.12 256 ASN A N 1
ATOM 2069 C CA . ASN A 1 256 ? 10.831 -11.878 14.936 1.00 87.12 256 ASN A CA 1
ATOM 2070 C C . ASN A 1 256 ? 11.214 -11.921 13.450 1.00 87.12 256 ASN A C 1
ATOM 2072 O O . ASN A 1 256 ? 11.516 -10.885 12.860 1.00 87.12 256 ASN A O 1
ATOM 2076 N N . PHE A 1 257 ? 11.210 -13.112 12.847 1.00 90.06 257 PHE A N 1
ATOM 2077 C CA . PHE A 1 257 ? 11.505 -13.336 11.431 1.00 90.06 257 PHE A CA 1
ATOM 2078 C C . PHE A 1 257 ? 10.709 -14.534 10.889 1.00 90.06 257 PHE A C 1
ATOM 2080 O O . PHE A 1 257 ? 10.217 -15.375 11.643 1.00 90.06 257 PHE A O 1
ATOM 2087 N N . VAL A 1 258 ? 10.527 -14.595 9.567 1.00 85.94 258 VAL A N 1
ATOM 2088 C CA . VAL A 1 258 ? 9.804 -15.698 8.914 1.00 85.94 258 VAL A CA 1
ATOM 2089 C C . VAL A 1 258 ? 10.603 -16.992 9.060 1.00 85.94 258 VAL A C 1
ATOM 2091 O O . VAL A 1 258 ? 11.787 -17.021 8.741 1.00 85.94 258 VAL A O 1
ATOM 2094 N N . GLY A 1 259 ? 9.952 -18.059 9.525 1.00 81.31 259 GLY A N 1
ATOM 2095 C CA . GLY A 1 259 ? 10.602 -19.347 9.783 1.00 81.31 259 GLY A CA 1
ATOM 2096 C C . GLY A 1 259 ? 11.198 -19.481 11.187 1.00 81.31 259 GLY A C 1
ATOM 2097 O O . GLY A 1 259 ? 11.827 -20.497 11.473 1.00 81.31 259 GLY A O 1
ATOM 2098 N N . GLU A 1 260 ? 10.992 -18.504 12.079 1.00 84.75 260 GLU A N 1
ATOM 2099 C CA . GLU A 1 260 ? 11.326 -18.661 13.496 1.00 84.75 260 GLU A CA 1
ATOM 2100 C C . GLU A 1 260 ? 10.523 -19.824 14.097 1.00 84.75 260 GLU A C 1
ATOM 2102 O O . GLU A 1 260 ? 9.309 -19.753 14.294 1.00 84.75 260 GLU A O 1
ATOM 2107 N N . THR A 1 261 ? 11.208 -20.919 14.409 1.00 66.25 261 THR A N 1
ATOM 2108 C CA . THR A 1 261 ? 10.644 -21.987 15.230 1.00 66.25 261 THR A CA 1
ATOM 2109 C C . THR A 1 261 ? 10.636 -21.534 16.679 1.00 66.25 261 THR A C 1
ATOM 2111 O O . THR A 1 261 ? 11.696 -21.237 17.235 1.00 66.25 261 THR A O 1
ATOM 2114 N N . ALA A 1 262 ? 9.462 -21.527 17.314 1.00 56.00 262 ALA A N 1
ATOM 2115 C CA . ALA A 1 262 ? 9.377 -21.371 18.760 1.00 56.00 262 ALA A CA 1
ATOM 2116 C C . ALA A 1 262 ? 10.312 -22.401 19.413 1.00 56.00 262 ALA A C 1
ATOM 2118 O O . ALA A 1 262 ? 10.188 -23.598 19.146 1.00 56.00 262 ALA A O 1
ATOM 2119 N N . LEU A 1 263 ? 11.268 -21.938 20.226 1.00 42.62 263 LEU A N 1
ATOM 2120 C CA . LEU A 1 263 ? 12.146 -22.830 20.981 1.00 42.62 263 LEU A CA 1
ATOM 2121 C C . LEU A 1 263 ? 11.266 -23.847 21.715 1.00 42.62 263 LEU A C 1
ATOM 2123 O O . LEU A 1 263 ? 10.409 -23.465 22.514 1.00 42.62 263 LEU A O 1
ATOM 2127 N N . ALA A 1 264 ? 11.456 -25.137 21.436 1.00 36.09 264 ALA A N 1
ATOM 2128 C CA . ALA A 1 264 ? 10.821 -26.196 22.204 1.00 36.09 264 ALA A CA 1
ATOM 2129 C C . ALA A 1 264 ? 11.367 -26.126 23.642 1.00 36.09 264 ALA A C 1
ATOM 2131 O O . ALA A 1 264 ? 12.453 -26.618 23.934 1.00 36.09 264 ALA A O 1
ATOM 2132 N N . GLY A 1 265 ? 10.639 -25.454 24.534 1.00 31.05 265 GLY A N 1
ATOM 2133 C CA . GLY A 1 265 ? 11.005 -25.268 25.937 1.00 31.05 265 GLY A CA 1
ATOM 2134 C C . GLY A 1 265 ? 9.765 -24.980 26.789 1.00 31.05 265 GLY A C 1
ATOM 2135 O O . GLY A 1 265 ? 8.844 -24.313 26.317 1.00 31.05 265 GLY A O 1
ATOM 2136 N N . PRO A 1 266 ? 9.685 -25.528 28.017 1.00 36.84 266 PRO A N 1
ATOM 2137 C CA . PRO A 1 266 ? 8.430 -25.768 28.719 1.00 36.84 266 PRO A CA 1
ATOM 2138 C C . PRO A 1 266 ? 7.760 -24.455 29.116 1.00 36.84 266 PRO A C 1
ATOM 2140 O O . PRO A 1 266 ? 8.423 -23.506 29.533 1.00 36.84 266 PRO A O 1
ATOM 2143 N N . GLY A 1 267 ? 6.433 -24.431 28.986 1.00 44.84 267 GLY A N 1
ATOM 2144 C CA . GLY A 1 267 ? 5.596 -23.246 29.106 1.00 44.84 267 GLY A CA 1
ATOM 2145 C C . GLY A 1 267 ? 6.023 -22.269 30.199 1.00 44.84 267 GLY A C 1
ATOM 2146 O O . GLY A 1 267 ? 5.862 -22.526 31.388 1.00 44.84 267 GLY A O 1
ATOM 2147 N N . LYS A 1 268 ? 6.480 -21.092 29.779 1.00 34.06 268 LYS A N 1
ATOM 2148 C CA . LYS A 1 268 ? 6.437 -19.881 30.593 1.00 34.06 268 LYS A CA 1
ATOM 2149 C C . LYS A 1 268 ? 5.934 -18.744 29.720 1.00 34.06 268 LYS A C 1
ATOM 2151 O O . LYS A 1 268 ? 6.628 -18.273 28.826 1.00 34.06 268 LYS A O 1
ATOM 2156 N N . ARG A 1 269 ? 4.698 -18.316 29.991 1.00 38.84 269 ARG A N 1
ATOM 2157 C CA . ARG A 1 269 ? 4.216 -16.999 29.568 1.00 38.84 269 ARG A CA 1
ATOM 2158 C C . ARG A 1 269 ? 5.202 -15.956 30.096 1.00 38.84 269 ARG A C 1
ATOM 2160 O O . ARG A 1 269 ? 5.564 -16.003 31.271 1.00 38.84 269 ARG A O 1
ATOM 2167 N N . SER A 1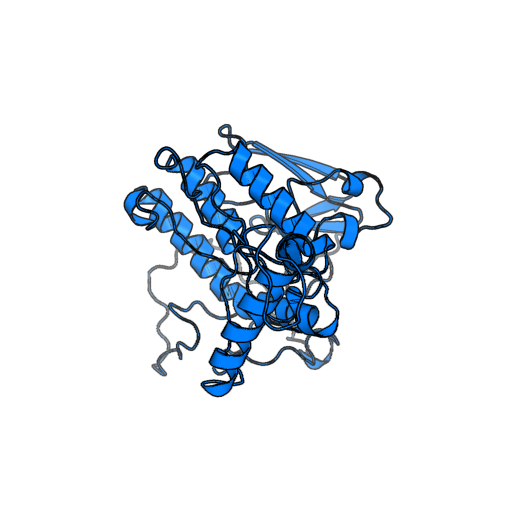 270 ? 5.634 -15.047 29.229 1.00 30.80 270 SER A N 1
ATOM 2168 C CA . SER A 1 270 ? 6.421 -13.883 29.638 1.00 30.80 270 SER A CA 1
ATOM 2169 C C . SER A 1 270 ? 5.602 -13.030 30.628 1.00 30.80 270 SER A C 1
ATOM 2171 O O . SER A 1 270 ? 4.412 -12.829 30.376 1.00 30.80 270 SER A O 1
ATOM 2173 N N . PRO A 1 271 ? 6.174 -12.514 31.735 1.00 35.38 271 PRO A N 1
ATOM 2174 C CA . PRO A 1 271 ? 5.438 -11.745 32.749 1.00 35.38 271 PRO A CA 1
ATOM 2175 C C . PRO A 1 271 ? 5.013 -10.326 32.325 1.00 35.38 271 PRO A C 1
ATOM 2177 O O . PRO A 1 271 ? 4.547 -9.563 33.165 1.00 35.38 271 PRO A O 1
ATOM 2180 N N . LEU A 1 272 ? 5.185 -9.940 31.059 1.00 33.22 272 LEU A N 1
ATOM 2181 C CA . LEU A 1 272 ? 4.957 -8.570 30.575 1.00 33.22 272 LEU A CA 1
ATOM 2182 C C . LEU A 1 272 ? 3.715 -8.449 29.680 1.00 33.22 272 LEU A C 1
ATOM 2184 O O . LEU A 1 272 ? 3.729 -7.740 28.679 1.00 33.22 272 LEU A O 1
ATOM 2188 N N . ASP A 1 273 ? 2.635 -9.132 30.056 1.00 38.03 273 ASP A N 1
ATOM 2189 C CA . ASP A 1 273 ? 1.323 -9.017 29.415 1.00 38.03 273 ASP A CA 1
ATOM 2190 C C . ASP A 1 273 ? 0.330 -8.306 30.356 1.00 38.03 273 ASP A C 1
ATOM 2192 O O . ASP A 1 273 ? -0.221 -8.943 31.258 1.00 38.03 273 ASP A O 1
ATOM 2196 N N . PRO A 1 274 ? 0.068 -6.995 30.193 1.00 32.16 274 PRO A N 1
ATOM 2197 C CA . PRO A 1 274 ? -1.117 -6.368 30.742 1.00 32.16 274 PRO A CA 1
ATOM 2198 C C . PRO A 1 274 ? -2.214 -6.371 29.668 1.00 32.16 274 PRO A C 1
ATOM 2200 O O . PRO A 1 274 ? -2.661 -5.321 29.209 1.00 32.16 274 PRO A O 1
ATOM 2203 N N . GLY A 1 275 ? -2.657 -7.553 29.244 1.00 32.25 275 GLY A N 1
ATOM 2204 C CA . GLY A 1 275 ? -3.903 -7.696 28.503 1.00 32.25 275 GLY A CA 1
ATOM 2205 C C . GLY A 1 275 ? -5.091 -7.177 29.333 1.00 32.25 275 GLY A C 1
ATOM 2206 O O . GLY A 1 275 ? -5.087 -7.273 30.568 1.00 32.25 275 GLY A O 1
ATOM 2207 N N . PRO A 1 276 ? -6.133 -6.612 28.697 1.00 33.69 276 PRO A N 1
ATOM 2208 C CA . PRO A 1 276 ? -7.315 -6.150 29.411 1.00 33.69 276 PRO A CA 1
ATOM 2209 C C . PRO A 1 276 ? -7.984 -7.344 30.099 1.00 33.69 276 PRO A C 1
ATOM 2211 O O . PRO A 1 276 ? -8.214 -8.385 29.482 1.00 33.69 276 PRO A O 1
ATOM 2214 N N . ARG A 1 277 ? -8.300 -7.202 31.393 1.00 34.88 277 ARG A N 1
ATOM 2215 C CA . ARG A 1 277 ? -9.025 -8.213 32.178 1.00 34.88 277 ARG A CA 1
ATOM 2216 C C . ARG A 1 277 ? -10.452 -8.368 31.638 1.00 34.88 277 ARG A C 1
ATOM 2218 O O . ARG A 1 277 ? -11.388 -7.759 32.145 1.00 34.88 277 ARG A O 1
ATOM 2225 N N . GLY A 1 278 ? -10.607 -9.187 30.603 1.00 30.38 278 GLY A N 1
ATOM 2226 C CA . GLY A 1 278 ? -11.881 -9.690 30.103 1.00 30.38 278 GLY A CA 1
ATOM 2227 C C . GLY A 1 278 ? -12.200 -11.047 30.731 1.00 30.38 278 GLY A C 1
ATOM 2228 O O . GLY A 1 278 ? -11.341 -11.921 30.811 1.00 30.38 278 GLY A O 1
ATOM 2229 N N . ARG A 1 279 ? -13.435 -11.207 31.211 1.00 27.52 279 ARG A N 1
ATOM 2230 C CA . ARG A 1 279 ? -13.981 -12.434 31.824 1.00 27.52 279 ARG A CA 1
ATOM 2231 C C . ARG A 1 279 ? -13.799 -13.666 30.912 1.00 27.52 279 ARG A C 1
ATOM 2233 O O . ARG A 1 279 ? -13.789 -13.500 29.694 1.00 27.52 279 ARG A O 1
ATOM 2240 N N . PRO A 1 280 ? -13.718 -14.894 31.465 1.00 29.03 280 PRO A N 1
ATOM 2241 C CA . PRO A 1 280 ? -13.503 -16.103 30.673 1.00 29.03 280 PRO A CA 1
ATOM 2242 C C . PRO A 1 280 ? -14.646 -16.308 29.670 1.00 29.03 280 PRO A C 1
ATOM 2244 O O . PRO A 1 280 ? -15.788 -16.580 30.040 1.00 29.03 280 PRO A O 1
ATOM 2247 N N . GLY A 1 281 ? -14.330 -16.145 28.385 1.00 27.34 281 GLY A N 1
ATOM 2248 C CA . GLY A 1 281 ? -15.204 -16.515 27.281 1.00 27.34 281 GLY A CA 1
ATOM 2249 C C . GLY A 1 281 ? -15.247 -18.034 27.146 1.00 27.34 281 GLY A C 1
ATOM 2250 O O . GLY A 1 281 ? -14.213 -18.684 27.026 1.00 27.34 281 GLY A O 1
ATOM 2251 N N . VAL A 1 282 ? -16.456 -18.584 27.183 1.00 27.17 282 VAL A N 1
ATOM 2252 C CA . VAL A 1 282 ? -16.757 -20.011 27.033 1.00 27.17 282 VAL A CA 1
ATOM 2253 C C . VAL A 1 282 ? -16.206 -20.536 25.700 1.00 27.17 282 VAL A C 1
ATOM 2255 O O . VAL A 1 282 ? -16.587 -20.057 24.629 1.00 27.17 282 VAL A O 1
ATOM 2258 N N . SER A 1 283 ? -15.323 -21.533 25.770 1.00 27.25 283 SER A N 1
ATOM 2259 C CA . SER A 1 283 ? -14.818 -22.297 24.630 1.00 27.25 283 SER A CA 1
ATOM 2260 C C . SER A 1 283 ? -15.939 -23.160 24.041 1.00 27.25 283 SER A C 1
ATOM 2262 O O . SER A 1 283 ? -16.345 -24.167 24.613 1.00 27.25 283 SER A O 1
ATOM 2264 N N . GLY A 1 284 ? -16.463 -22.756 22.884 1.00 26.19 284 GLY A N 1
ATOM 2265 C CA . GLY A 1 284 ? -17.243 -23.649 22.023 1.00 26.19 284 GLY A CA 1
ATOM 2266 C C . GLY A 1 284 ? -16.315 -24.519 21.164 1.00 26.19 284 GLY A C 1
ATOM 2267 O O . GLY A 1 284 ? -15.167 -24.125 20.951 1.00 26.19 284 GLY A O 1
ATOM 2268 N N . PRO A 1 285 ? -16.784 -25.671 20.651 1.00 25.00 285 PRO A N 1
ATOM 2269 C CA . PRO A 1 285 ? -15.940 -26.601 19.909 1.00 25.00 285 PRO A CA 1
ATOM 2270 C C . PRO A 1 285 ? -15.361 -25.932 18.658 1.00 25.00 285 PRO A C 1
ATOM 2272 O O . PRO A 1 285 ? -16.076 -25.284 17.888 1.00 25.00 285 PRO A O 1
ATOM 2275 N N . VAL A 1 286 ? -14.049 -26.091 18.484 1.00 32.41 286 VAL A N 1
ATOM 2276 C CA . VAL A 1 286 ? -13.315 -25.757 17.262 1.00 32.41 286 VAL A CA 1
ATOM 2277 C C . VAL A 1 286 ? -13.870 -26.662 16.161 1.00 32.41 286 VAL A C 1
ATOM 2279 O O . VAL A 1 286 ? -13.686 -27.875 16.213 1.00 32.41 286 VAL A O 1
ATOM 2282 N N . ARG A 1 287 ? -14.616 -26.103 15.202 1.00 31.34 287 ARG A N 1
ATOM 2283 C CA . ARG A 1 287 ? -14.959 -26.836 13.973 1.00 31.34 287 ARG A CA 1
ATOM 2284 C C . ARG A 1 287 ? -13.692 -26.969 13.131 1.00 31.34 287 ARG A C 1
ATOM 2286 O O . ARG A 1 287 ? -12.894 -26.031 13.104 1.00 31.34 287 ARG A O 1
ATOM 2293 N N . SER A 1 288 ? -13.502 -28.129 12.502 1.00 30.97 288 SER A N 1
ATOM 2294 C CA . SER A 1 288 ? -12.334 -28.401 11.661 1.00 30.97 288 SER A CA 1
ATOM 2295 C C . SER A 1 288 ? -12.181 -27.326 10.576 1.00 30.97 288 SER A C 1
ATOM 2297 O O . SER A 1 288 ? -13.168 -26.863 10.002 1.00 30.97 288 SER A O 1
ATOM 2299 N N . LEU A 1 289 ? -10.932 -26.951 10.278 1.00 37.47 289 LEU A N 1
ATOM 2300 C CA . LEU A 1 289 ? -10.558 -26.092 9.145 1.00 37.47 289 LEU A CA 1
ATOM 2301 C C . LEU A 1 289 ? -11.057 -26.651 7.796 1.00 37.47 289 LEU A C 1
ATOM 2303 O O . LEU A 1 289 ? -11.206 -25.892 6.839 1.00 37.47 289 LEU A O 1
ATOM 2307 N N . ASP A 1 290 ? -11.372 -27.949 7.744 1.00 30.12 290 ASP A N 1
ATOM 2308 C CA . ASP A 1 290 ? -11.877 -28.654 6.563 1.00 30.12 290 ASP A CA 1
ATOM 2309 C C . ASP A 1 290 ? -13.257 -28.167 6.092 1.00 30.12 290 ASP A C 1
ATOM 2311 O O . ASP A 1 290 ? -13.610 -28.362 4.929 1.00 30.12 290 ASP A O 1
ATOM 2315 N N . ASP A 1 291 ? -14.047 -27.495 6.929 1.00 28.92 291 ASP A N 1
ATOM 2316 C CA . ASP A 1 291 ? -15.405 -27.068 6.558 1.00 28.92 291 ASP A CA 1
ATOM 2317 C C . ASP A 1 291 ? -15.437 -25.830 5.635 1.00 28.92 291 ASP A C 1
ATOM 2319 O O . ASP A 1 291 ? -16.491 -25.492 5.095 1.00 28.92 291 ASP A O 1
ATOM 2323 N N . TYR A 1 292 ? -14.297 -25.166 5.399 1.00 38.19 292 TYR A N 1
ATOM 2324 C CA . TYR A 1 292 ? -14.223 -23.937 4.600 1.00 38.19 292 TYR A CA 1
ATOM 2325 C C . TYR A 1 292 ? -13.369 -24.140 3.345 1.00 38.19 292 TYR A C 1
ATOM 2327 O O . TYR A 1 292 ? -12.157 -24.332 3.427 1.00 38.19 292 TYR A O 1
ATOM 2335 N N . SER A 1 293 ? -13.982 -24.040 2.161 1.00 36.22 293 SER A N 1
ATOM 2336 C CA . SER A 1 293 ? -13.305 -24.185 0.857 1.00 36.22 293 SER A CA 1
ATOM 2337 C C . SER A 1 293 ? -12.096 -23.250 0.686 1.00 36.22 293 SER A C 1
ATOM 2339 O O . SER A 1 293 ? -11.111 -23.644 0.063 1.00 36.22 293 SER A O 1
ATOM 2341 N N . PHE A 1 294 ? -12.136 -22.067 1.313 1.00 34.94 294 PHE A N 1
ATOM 2342 C CA . PHE A 1 294 ? -11.044 -21.087 1.374 1.00 34.94 294 PHE A CA 1
ATOM 2343 C C . PHE A 1 294 ? -9.842 -21.553 2.223 1.00 34.94 294 PHE A C 1
ATOM 2345 O O . PHE A 1 294 ? -8.702 -21.223 1.912 1.00 34.94 294 PHE A O 1
ATOM 2352 N N . CYS A 1 295 ? -10.067 -22.358 3.269 1.00 32.38 295 CYS A N 1
ATOM 2353 C CA . CYS A 1 295 ? -9.013 -22.875 4.153 1.00 32.38 295 CYS A CA 1
ATOM 2354 C C . CYS A 1 295 ? -8.407 -24.200 3.674 1.00 32.38 295 CYS A C 1
ATOM 2356 O O . CYS A 1 295 ? -7.272 -24.496 4.036 1.00 32.38 295 CYS A O 1
ATOM 2358 N N . ARG A 1 296 ? -9.107 -24.968 2.823 1.00 32.19 296 ARG A N 1
ATOM 2359 C CA . ARG A 1 296 ? -8.633 -26.271 2.302 1.00 32.19 296 ARG A CA 1
ATOM 2360 C C . ARG A 1 296 ? -7.326 -26.198 1.501 1.00 32.19 296 ARG A C 1
ATOM 2362 O O . ARG A 1 296 ? -6.717 -27.228 1.246 1.00 32.19 296 ARG A O 1
ATOM 2369 N N . HIS A 1 297 ? -6.908 -24.995 1.107 1.00 35.38 297 HIS A N 1
ATOM 2370 C CA . HIS A 1 297 ? -5.743 -24.765 0.253 1.00 35.38 297 HIS A CA 1
ATOM 2371 C C . HIS A 1 297 ? -4.754 -23.755 0.842 1.00 35.38 297 HIS A C 1
ATOM 2373 O O . HIS A 1 297 ? -3.824 -23.371 0.137 1.00 35.38 297 HIS A O 1
ATOM 2379 N N . ALA A 1 298 ? -4.931 -23.313 2.096 1.00 34.88 298 ALA A N 1
ATOM 2380 C CA . ALA A 1 298 ? -3.943 -22.471 2.763 1.00 34.88 298 ALA A CA 1
ATOM 2381 C C . ALA A 1 298 ? -2.690 -23.330 3.011 1.00 34.88 298 ALA A C 1
ATOM 2383 O O . ALA A 1 298 ? -2.726 -24.208 3.876 1.00 34.88 298 ALA A O 1
ATOM 2384 N N . PRO A 1 299 ? -1.589 -23.145 2.258 1.00 34.50 299 PRO A N 1
ATOM 2385 C CA . PRO A 1 299 ? -0.375 -23.888 2.535 1.00 34.50 299 PRO A CA 1
ATOM 2386 C C . PRO A 1 299 ? 0.113 -23.436 3.904 1.00 34.50 299 PRO A C 1
ATOM 2388 O O . PRO A 1 299 ? 0.161 -22.233 4.180 1.00 34.50 299 PRO A O 1
ATOM 2391 N N . ALA A 1 300 ? 0.491 -24.390 4.748 1.00 37.97 300 ALA A N 1
ATOM 2392 C CA . ALA A 1 300 ? 1.273 -24.065 5.924 1.00 37.97 300 ALA A CA 1
ATOM 2393 C C . ALA A 1 300 ? 2.504 -23.272 5.462 1.00 37.97 300 ALA A C 1
ATOM 2395 O O . ALA A 1 300 ? 3.231 -23.715 4.571 1.00 37.97 300 ALA A O 1
ATOM 2396 N N . ILE A 1 301 ? 2.747 -22.105 6.062 1.00 42.00 301 ILE A N 1
ATOM 2397 C CA . ILE A 1 301 ? 4.117 -21.592 6.099 1.00 42.00 301 ILE A CA 1
ATOM 2398 C C . ILE A 1 301 ? 4.900 -22.689 6.835 1.00 42.00 301 ILE A C 1
ATOM 2400 O O . ILE A 1 301 ? 4.461 -23.070 7.928 1.00 42.00 301 ILE A O 1
ATOM 2404 N N . PRO A 1 302 ? 5.978 -23.258 6.264 1.00 40.75 302 PRO A N 1
ATOM 2405 C CA . PRO A 1 302 ? 6.749 -24.293 6.943 1.00 40.75 302 PRO A CA 1
ATOM 2406 C C . PRO A 1 302 ? 7.077 -23.848 8.376 1.00 40.75 302 PRO A C 1
ATOM 2408 O O . PRO A 1 302 ? 7.677 -22.796 8.579 1.00 40.75 302 PRO A O 1
ATOM 2411 N N . GLY A 1 303 ? 6.606 -24.605 9.372 1.00 38.09 303 GLY A N 1
ATOM 2412 C CA . GLY A 1 303 ? 6.828 -24.316 10.795 1.00 38.09 303 GLY A CA 1
ATOM 2413 C C . GLY A 1 303 ? 5.771 -23.464 11.520 1.00 38.09 303 GLY A C 1
ATOM 2414 O O . GLY A 1 303 ? 5.929 -23.245 12.718 1.00 38.09 303 GLY A O 1
ATOM 2415 N N . VAL A 1 304 ? 4.682 -23.020 10.873 1.00 40.34 304 VAL A N 1
ATOM 2416 C CA . VAL A 1 304 ? 3.660 -22.163 11.514 1.00 40.34 304 VAL A CA 1
ATOM 2417 C C . VAL A 1 304 ? 2.289 -22.843 11.564 1.00 40.34 304 VAL A C 1
ATOM 2419 O O . VAL A 1 304 ? 1.605 -22.963 10.549 1.00 40.34 304 VAL A O 1
ATOM 2422 N N . ALA A 1 305 ? 1.843 -23.245 12.759 1.00 34.94 305 ALA A N 1
ATOM 2423 C CA . ALA A 1 305 ? 0.473 -23.715 12.972 1.00 34.94 305 ALA A CA 1
ATOM 2424 C C . ALA A 1 305 ? -0.509 -22.520 12.945 1.00 34.94 305 ALA A C 1
ATOM 2426 O O . ALA A 1 305 ? -0.373 -21.609 13.770 1.00 34.94 305 ALA A O 1
ATOM 2427 N N . PRO A 1 306 ? -1.494 -22.476 12.027 1.00 42.75 306 PRO A N 1
ATOM 2428 C CA . PRO A 1 306 ? -2.427 -21.359 11.951 1.00 42.75 306 PRO A CA 1
ATOM 2429 C C . PRO A 1 306 ? -3.393 -21.367 13.144 1.00 42.75 306 PRO A C 1
ATOM 2431 O O . PRO A 1 306 ? -4.043 -22.366 13.440 1.00 42.75 306 PRO A O 1
ATOM 2434 N N . THR A 1 307 ? -3.532 -20.222 13.808 1.00 50.38 307 THR A N 1
ATOM 2435 C CA . THR A 1 307 ? -4.617 -19.928 14.754 1.00 50.38 307 THR A CA 1
ATOM 2436 C C . THR A 1 307 ? -5.644 -19.049 14.054 1.00 50.38 307 THR A C 1
ATOM 2438 O O . THR A 1 307 ? -5.291 -18.045 13.442 1.00 50.38 307 THR A O 1
ATOM 2441 N N . VAL A 1 308 ? -6.929 -19.376 14.137 1.00 48.41 308 VAL A N 1
ATOM 2442 C CA . VAL A 1 308 ? -7.976 -18.568 13.498 1.00 48.41 308 VAL A CA 1
ATOM 2443 C C . VAL A 1 308 ? -8.483 -17.506 14.469 1.00 48.41 308 VAL A C 1
ATOM 2445 O O . VAL A 1 308 ? -8.940 -17.834 15.564 1.00 48.41 308 VAL A O 1
ATOM 2448 N N . ILE A 1 309 ? -8.490 -16.237 14.054 1.00 52.12 309 ILE A N 1
ATOM 2449 C CA . ILE A 1 309 ? -9.329 -15.237 14.719 1.00 52.12 309 ILE A CA 1
ATOM 2450 C C . ILE A 1 309 ? -10.754 -15.411 14.183 1.00 52.12 309 ILE A C 1
ATOM 2452 O O . ILE A 1 309 ? -11.108 -14.895 13.126 1.00 52.12 309 ILE A O 1
ATOM 2456 N N . LEU A 1 310 ? -11.583 -16.154 14.920 1.00 45.69 310 LEU A N 1
ATOM 2457 C CA . LEU A 1 310 ? -13.037 -16.130 14.753 1.00 45.69 310 LEU A CA 1
ATOM 2458 C C . LEU A 1 310 ? -13.602 -15.050 15.674 1.00 45.69 310 LEU A C 1
ATOM 2460 O O . LEU A 1 310 ? -13.998 -15.331 16.807 1.00 45.69 310 LEU A O 1
ATOM 2464 N N . LYS A 1 311 ? -13.664 -13.805 15.198 1.00 51.19 311 LYS A N 1
ATOM 2465 C CA . LYS A 1 311 ? -14.495 -12.808 15.875 1.00 51.19 311 LYS A CA 1
ATOM 2466 C C . LYS A 1 311 ? -15.954 -13.122 15.556 1.00 51.19 311 LYS A C 1
ATOM 2468 O O . LYS A 1 311 ? -16.411 -12.981 14.424 1.00 51.19 311 LYS A O 1
ATOM 2473 N N . ARG A 1 312 ? -16.670 -13.666 16.544 1.00 43.72 312 ARG A N 1
ATOM 2474 C CA . ARG A 1 312 ? -18.077 -14.049 16.388 1.00 43.72 312 ARG A CA 1
ATOM 2475 C C . ARG A 1 312 ? -18.936 -12.794 16.266 1.00 43.72 312 ARG A C 1
ATOM 2477 O O . ARG A 1 312 ? -19.082 -12.056 17.233 1.00 43.72 312 ARG A O 1
ATOM 2484 N N . PHE A 1 313 ? -19.588 -12.639 15.120 1.00 44.91 313 PHE A N 1
ATOM 2485 C CA . PHE A 1 313 ? -20.749 -11.770 14.960 1.00 44.91 313 PHE A CA 1
ATOM 2486 C C . PHE A 1 313 ? -21.880 -12.365 15.807 1.00 44.91 313 PHE A C 1
ATOM 2488 O O . PHE A 1 313 ? -22.545 -13.314 15.389 1.00 44.91 313 PHE A O 1
ATOM 2495 N N . ARG A 1 314 ? -22.053 -11.905 17.051 1.00 44.44 314 ARG A N 1
ATOM 2496 C CA . ARG A 1 314 ? -23.241 -12.283 17.825 1.00 44.44 314 ARG A CA 1
ATOM 2497 C C . ARG A 1 314 ? -24.442 -11.609 17.165 1.00 44.44 314 ARG A C 1
ATOM 2499 O O . ARG A 1 314 ? -24.496 -10.386 17.111 1.00 44.44 314 ARG A O 1
ATOM 2506 N N . LYS A 1 315 ? -25.399 -12.403 16.672 1.00 39.69 315 LYS A N 1
ATOM 2507 C CA . LYS A 1 315 ? -26.744 -11.896 16.382 1.00 39.69 315 LYS A CA 1
ATOM 2508 C C . LYS A 1 315 ? -27.307 -11.331 17.688 1.00 39.69 315 LYS A C 1
ATOM 2510 O O . LYS A 1 315 ? -27.299 -12.026 18.702 1.00 39.69 315 LYS A O 1
ATOM 2515 N N . GLY A 1 316 ? -27.730 -10.072 17.673 1.00 39.72 316 GLY A N 1
ATOM 2516 C CA . GLY A 1 316 ? -28.681 -9.592 18.668 1.00 39.72 316 GLY A CA 1
ATOM 2517 C C . GLY A 1 316 ? -30.038 -10.223 18.366 1.00 39.72 316 GLY A C 1
ATOM 2518 O O . GLY A 1 316 ? -30.487 -10.124 17.226 1.00 39.72 316 GLY A O 1
ATOM 2519 N N . GLY A 1 317 ? -30.642 -10.864 19.372 1.00 30.36 317 GLY A N 1
ATOM 2520 C CA . GLY A 1 317 ? -31.955 -11.520 19.292 1.00 30.36 317 GLY A CA 1
ATOM 2521 C C . GLY A 1 317 ? -31.880 -12.983 18.897 1.00 30.36 317 GLY A C 1
ATOM 2522 O O . GLY A 1 317 ? -31.786 -13.254 17.680 1.00 30.36 317 GLY A O 1
#